Protein AF-A0A522PVM4-F1 (afdb_monomer)

Nearest PDB structures (foldseek):
  6zbf-assembly1_D  TM=3.935E-01  e=6.751E-01  Plasmodium falciparum
  2ysu-assembly1_B  TM=2.950E-01  e=1.160E+00  Escherichia coli
  7a0g-assembly1_III  TM=3.270E-01  e=2.310E+00  Serratia marcescens
  6grj-assembly1_I  TM=2.482E-01  e=6.178E+00  Aeromonas hydrophila

Solvent-accessible surface area (backbone atoms only — not comparable to full-atom values): 12304 Å² total; per-residue (Å²): 134,87,88,84,91,86,84,84,88,78,88,75,82,87,72,80,79,76,68,78,81,69,65,79,76,68,82,47,92,66,53,54,73,71,56,51,48,52,54,67,69,32,75,50,58,18,54,33,45,48,52,44,54,51,52,42,50,50,34,51,52,52,36,55,57,36,70,76,42,97,64,89,31,62,72,53,37,53,52,36,50,53,26,33,45,52,49,51,51,53,46,46,52,48,51,51,54,30,59,80,66,72,46,71,33,63,69,14,41,51,49,46,69,65,48,46,62,58,53,47,50,53,51,52,52,58,68,70,42,87,52,101,56,38,79,80,42,43,67,63,48,53,48,43,47,50,51,51,50,52,44,51,53,49,40,51,52,52,42,55,50,51,47,67,76,40,48,70,60,52,50,48,53,52,48,53,53,50,47,55,51,49,52,55,53,50,53,51,52,51,55,50,52,52,53,51,52,53,52,50,51,56,53,54,60,58,54,69,73,71,74,82,128

Secondary structure (DSSP, 8-state):
----------------------------TTS-HHHHHHHHH--SHHHHHHHHHHHHHHHHHHHHHHHHSSSS-HHHHHHHHHHHHHHHHHHHHHHHHHHHTT---HHHHHHHHHHHHHHHHHHHHHHH---TTHHHHHHHHHHHHHHHHHHHHHHHHHHHHHHHH-HHHHHHHHHHHHHHHHHHHHHHHHHHHHHHHHHHHHHHHHHHTTS--

Sequence (213 aa):
MKRNSLPLAFGLAMFLAIAPLCALAQDQDYLTSAEADKLRDAQDPSERIKVYVAFQQDRLGRMVAADESTGDSKGSVGGLLNQYISINNELKDWIQYQFDHDGDMRKGLRVLLDEGPKQLEMLRHMEGSTGAGASAYSNSLRDAVADMNDTLDGATQALAAQQKKFPEMAESAKADEHELKKERKEQKKLNKKEREMRNQHRKNENSDDSGGN

Mean predicted aligned error: 14.54 Å

pLDDT: mean 81.52, std 18.92, range [38.16, 98.62]

Radius of gyration: 30.05 Å; Cα contacts (8 Å, |Δi|>4): 132; chains: 1; bounding box: 109×48×77 Å

Foldseek 3Di:
DDDDDDDDDDDDDPDPPPPPCPPPPPVPVLDDPVLVVCCVVPPALQSNLVSLLVSLVVLLVLLVVLVPDPDPSLVVNLSSLVSSLVSLVVSLVSLVVCLVVVGPNLNNLVVLLVRLVVSLVSLVVLLPDPDPSNVVCNVSSVVSNVSSVVSNVSSVVSNVVNCVVCVVVVVVVVVVVVVVVVVVVVVVVVVVVVVVVVVVVVVVVVVVVPPDD

Structure (mmCIF, N/CA/C/O backbone):
data_AF-A0A522PVM4-F1
#
_entry.id   AF-A0A522PVM4-F1
#
loop_
_atom_site.group_PDB
_atom_site.id
_atom_site.type_symbol
_atom_site.label_atom_id
_atom_site.label_alt_id
_atom_site.label_comp_id
_atom_site.label_asym_id
_atom_site.label_entity_id
_atom_site.label_seq_id
_atom_site.pdbx_PDB_ins_code
_atom_site.Cartn_x
_atom_site.Cartn_y
_atom_site.Cartn_z
_atom_site.occupancy
_atom_site.B_iso_or_equiv
_atom_site.auth_seq_id
_atom_site.auth_comp_id
_atom_site.auth_asym_id
_atom_site.auth_atom_id
_atom_site.pdbx_PDB_model_num
ATOM 1 N N . MET A 1 1 ? -76.462 -30.784 -22.136 1.00 38.34 1 MET A N 1
ATOM 2 C CA . MET A 1 1 ? -75.599 -31.658 -22.971 1.00 38.34 1 MET A CA 1
ATOM 3 C C . MET A 1 1 ? -74.162 -31.434 -22.503 1.00 38.34 1 MET A C 1
ATOM 5 O O . MET A 1 1 ? -73.732 -30.297 -22.513 1.00 38.34 1 MET A O 1
ATOM 9 N N . LYS A 1 2 ? -73.583 -32.378 -21.742 1.00 38.16 2 LYS A N 1
ATOM 10 C CA . LYS A 1 2 ? -72.547 -33.344 -22.190 1.00 38.16 2 LYS A CA 1
ATOM 11 C C . LYS A 1 2 ? -71.252 -32.635 -22.645 1.00 38.16 2 LYS A C 1
ATOM 13 O O . LYS A 1 2 ? -71.264 -32.075 -23.728 1.00 38.16 2 LYS A O 1
ATOM 18 N N . ARG A 1 3 ? -70.185 -32.586 -21.829 1.00 43.19 3 ARG A N 1
ATOM 19 C CA . ARG A 1 3 ? -68.984 -33.487 -21.775 1.00 43.19 3 ARG A CA 1
ATOM 20 C C . ARG A 1 3 ? -67.753 -32.587 -22.059 1.00 43.19 3 ARG A C 1
ATOM 22 O O . ARG A 1 3 ? -67.925 -31.659 -22.826 1.00 43.19 3 ARG A O 1
ATOM 29 N N . ASN A 1 4 ? -66.513 -32.732 -21.594 1.00 44.69 4 ASN A N 1
ATOM 30 C CA . ASN A 1 4 ? -65.797 -33.575 -20.638 1.00 44.69 4 ASN A CA 1
ATOM 31 C C . ASN A 1 4 ? -64.441 -32.882 -20.329 1.00 44.69 4 ASN A C 1
ATOM 33 O O . ASN A 1 4 ? -63.960 -32.057 -21.098 1.00 44.69 4 ASN A O 1
ATOM 37 N N . SER A 1 5 ? -63.847 -33.304 -19.218 1.00 48.84 5 SER A N 1
ATOM 38 C CA . SER A 1 5 ? -62.472 -33.166 -18.708 1.00 48.84 5 SER A CA 1
ATOM 39 C C . SER A 1 5 ? -61.323 -33.639 -19.627 1.00 48.84 5 SER A C 1
ATOM 41 O O . SER A 1 5 ? -61.510 -34.652 -20.299 1.00 48.84 5 SER A O 1
ATOM 43 N N . LEU A 1 6 ? -60.128 -33.020 -19.548 1.00 50.34 6 LEU A N 1
ATOM 44 C CA . LEU A 1 6 ? -58.836 -33.537 -18.995 1.00 50.34 6 LEU A CA 1
ATOM 45 C C . LEU A 1 6 ? -57.650 -32.604 -19.400 1.00 50.34 6 LEU A C 1
ATOM 47 O O . LEU A 1 6 ? -57.735 -31.952 -20.440 1.00 50.34 6 LEU A O 1
ATOM 51 N N . PRO A 1 7 ? -56.557 -32.524 -18.609 1.00 52.94 7 PRO A N 1
ATOM 52 C CA . PRO A 1 7 ? -55.476 -31.549 -18.740 1.00 52.94 7 PRO A CA 1
ATOM 53 C C . PRO A 1 7 ? -54.312 -32.075 -19.594 1.00 52.94 7 PRO A C 1
ATOM 55 O O . PRO A 1 7 ? -53.982 -33.260 -19.547 1.00 52.94 7 PRO A O 1
ATOM 58 N N . LEU A 1 8 ? -53.644 -31.181 -20.326 1.00 45.69 8 LEU A N 1
ATOM 59 C CA . LEU A 1 8 ? -52.389 -31.496 -21.005 1.00 45.69 8 LEU A CA 1
ATOM 60 C C . LEU A 1 8 ? -51.223 -30.965 -20.166 1.00 45.69 8 LEU A C 1
ATOM 62 O O . LEU A 1 8 ? -50.958 -29.766 -20.120 1.00 45.69 8 LEU A O 1
ATOM 66 N N . ALA A 1 9 ? -50.550 -31.881 -19.477 1.00 50.28 9 ALA A N 1
ATOM 67 C CA . ALA A 1 9 ? -49.232 -31.646 -18.923 1.00 50.28 9 ALA A CA 1
ATOM 68 C C . ALA A 1 9 ? -48.223 -31.523 -20.074 1.00 50.28 9 ALA A C 1
ATOM 70 O O . ALA A 1 9 ? -48.096 -32.437 -20.884 1.00 50.28 9 ALA A O 1
ATOM 71 N N . PHE A 1 10 ? -47.482 -30.420 -20.110 1.00 47.97 10 PHE A N 1
ATOM 72 C CA . PHE A 1 10 ? -46.170 -30.360 -20.743 1.00 47.97 10 PHE A CA 1
ATOM 73 C C . PHE A 1 10 ? -45.249 -29.597 -19.799 1.00 47.97 10 PHE A C 1
ATOM 75 O O . PHE A 1 10 ? -45.288 -28.373 -19.701 1.00 47.97 10 PHE A O 1
ATOM 82 N N . GLY A 1 11 ? -44.465 -30.362 -19.044 1.00 45.66 11 GLY A N 1
ATOM 83 C CA . GLY A 1 11 ? -43.295 -29.836 -18.371 1.00 45.66 11 GLY A CA 1
ATOM 84 C C . GLY A 1 11 ? -42.220 -29.530 -19.406 1.00 45.66 11 GLY A C 1
ATOM 85 O O . GLY A 1 11 ? -41.930 -30.358 -20.267 1.00 45.66 11 GLY A O 1
ATOM 86 N N . LEU A 1 12 ? -41.608 -28.357 -19.291 1.00 46.81 12 LEU A N 1
ATOM 87 C CA . LEU A 1 12 ? -40.272 -28.117 -19.813 1.00 46.81 12 LEU A CA 1
ATOM 88 C C . LEU A 1 12 ? -39.549 -27.159 -18.865 1.00 46.81 12 LEU A C 1
ATOM 90 O O . LEU A 1 12 ? -39.756 -25.952 -18.881 1.00 46.81 12 LEU A O 1
ATOM 94 N N . ALA A 1 13 ? -38.773 -27.780 -17.980 1.00 44.88 13 ALA A N 1
ATOM 95 C CA . ALA A 1 13 ? -37.504 -27.321 -17.434 1.00 44.88 13 ALA A CA 1
ATOM 96 C C . ALA A 1 13 ? -37.189 -25.818 -17.582 1.00 44.88 13 ALA A C 1
ATOM 98 O O . ALA A 1 13 ? -36.539 -25.396 -18.536 1.00 44.88 13 ALA A O 1
ATOM 99 N N . MET A 1 14 ? -37.526 -25.029 -16.560 1.00 46.88 14 MET A N 1
ATOM 100 C CA . MET A 1 14 ? -36.806 -23.789 -16.272 1.00 46.88 14 MET A CA 1
ATOM 101 C C . MET A 1 14 ? -35.483 -24.185 -15.605 1.00 46.88 14 MET A C 1
ATOM 103 O O . MET A 1 14 ? -35.355 -24.181 -14.382 1.00 46.88 14 MET A O 1
ATOM 107 N N . PHE A 1 15 ? -34.521 -24.635 -16.417 1.00 46.75 15 PHE A N 1
ATOM 108 C CA . PHE 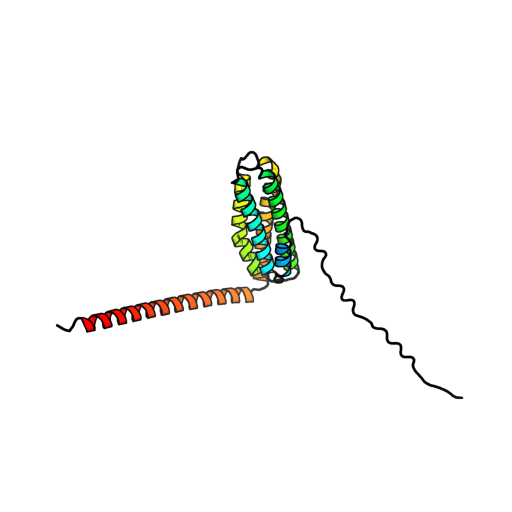A 1 15 ? -33.149 -24.787 -15.957 1.00 46.75 15 PHE A CA 1
ATOM 109 C C . PHE A 1 15 ? -32.596 -23.386 -15.723 1.00 46.75 15 PHE A C 1
ATOM 111 O O . PHE A 1 15 ? -32.423 -22.589 -16.643 1.00 46.75 15 PHE A O 1
ATOM 118 N N . LEU A 1 16 ? -32.395 -23.113 -14.442 1.00 47.44 16 LEU A N 1
ATOM 119 C CA . LEU A 1 16 ? -31.632 -22.029 -13.863 1.00 47.44 16 LEU A CA 1
ATOM 120 C C . LEU A 1 16 ? -30.326 -21.844 -14.659 1.00 47.44 16 LEU A C 1
ATOM 122 O O . LEU A 1 16 ? -29.353 -22.569 -14.458 1.00 47.44 16 LEU A O 1
ATOM 126 N N . ALA A 1 17 ? -30.302 -20.884 -15.581 1.00 43.38 17 ALA A N 1
ATOM 127 C CA . ALA A 1 17 ? -29.062 -20.386 -16.151 1.00 43.38 17 ALA A CA 1
ATOM 128 C C . ALA A 1 17 ? -28.384 -19.521 -15.080 1.00 43.38 17 ALA A C 1
ATOM 130 O O . ALA A 1 17 ? -28.442 -18.295 -15.117 1.00 43.38 17 ALA A O 1
ATOM 131 N N . ILE A 1 18 ? -27.761 -20.172 -14.093 1.00 52.44 18 ILE A N 1
ATOM 132 C CA . ILE A 1 18 ? -26.638 -19.570 -13.380 1.00 52.44 18 ILE A CA 1
ATOM 133 C C . ILE A 1 18 ? -25.534 -19.502 -14.430 1.00 52.44 18 ILE A C 1
ATOM 135 O O . ILE A 1 18 ? -24.771 -20.448 -14.619 1.00 52.44 18 ILE A O 1
ATOM 139 N N . ALA A 1 19 ? -25.520 -18.415 -15.198 1.00 48.69 19 ALA A N 1
ATOM 140 C CA . ALA A 1 19 ? -24.353 -18.073 -15.981 1.00 48.69 19 ALA A CA 1
ATOM 141 C C . ALA A 1 19 ? -23.181 -18.011 -14.992 1.00 48.69 19 ALA A C 1
ATOM 143 O O . ALA A 1 19 ? -23.294 -17.314 -13.976 1.00 48.69 19 ALA A O 1
ATOM 144 N N . PRO A 1 20 ? -22.074 -18.729 -15.231 1.00 45.19 20 PRO A N 1
ATOM 145 C CA . PRO A 1 20 ? -20.881 -18.446 -14.480 1.00 45.19 20 PRO A CA 1
ATOM 146 C C . PRO A 1 20 ? -20.492 -17.026 -14.889 1.00 45.19 20 PRO A C 1
ATOM 148 O O . PRO A 1 20 ? -20.025 -16.798 -16.004 1.00 45.19 20 PRO A O 1
ATOM 151 N N . LEU A 1 21 ? -20.651 -16.066 -13.976 1.00 42.28 21 LEU A N 1
ATOM 152 C CA . LEU A 1 21 ? -19.759 -14.914 -13.924 1.00 42.28 21 LEU A CA 1
ATOM 153 C C . LEU A 1 21 ? -18.358 -15.438 -13.568 1.00 42.28 21 LEU A C 1
ATOM 155 O O . LEU A 1 21 ? -17.772 -15.078 -12.553 1.00 42.28 21 LEU A O 1
ATOM 159 N N . CYS A 1 22 ? -17.798 -16.312 -14.406 1.00 39.19 22 CYS A N 1
ATOM 160 C CA . CYS A 1 22 ? -16.371 -16.324 -14.608 1.00 39.19 22 CYS A CA 1
ATOM 161 C C . CYS A 1 22 ? -16.111 -14.987 -15.278 1.00 39.19 22 CYS A C 1
ATOM 163 O O . CYS A 1 22 ? -16.229 -14.843 -16.495 1.00 39.19 22 CYS A O 1
ATOM 165 N N . ALA A 1 23 ? -15.894 -13.993 -14.416 1.00 41.00 23 ALA A N 1
ATOM 166 C CA . ALA A 1 23 ? -15.244 -12.754 -14.741 1.00 41.00 23 ALA A CA 1
ATOM 167 C C . ALA A 1 23 ? -14.234 -13.056 -15.839 1.00 41.00 23 ALA A C 1
ATOM 169 O O . ALA A 1 23 ? -13.375 -13.928 -15.672 1.00 41.00 23 ALA A O 1
ATOM 170 N N . LEU A 1 24 ? -14.386 -12.369 -16.967 1.00 38.38 24 LEU A N 1
ATOM 171 C CA . LEU A 1 24 ? -13.277 -12.160 -17.868 1.00 38.38 24 LEU A CA 1
ATOM 172 C C . LEU A 1 24 ? -12.141 -11.685 -16.968 1.00 38.38 24 LEU A C 1
ATOM 174 O O . LEU A 1 24 ? -12.162 -10.563 -16.466 1.00 38.38 24 LEU A O 1
ATOM 178 N N . ALA A 1 25 ? -11.206 -12.584 -16.678 1.00 44.91 25 ALA A N 1
ATOM 179 C CA . ALA A 1 25 ? -9.884 -12.187 -16.283 1.00 44.91 25 ALA A CA 1
ATOM 180 C C . ALA A 1 25 ? -9.384 -11.433 -17.511 1.00 44.91 25 ALA A C 1
ATOM 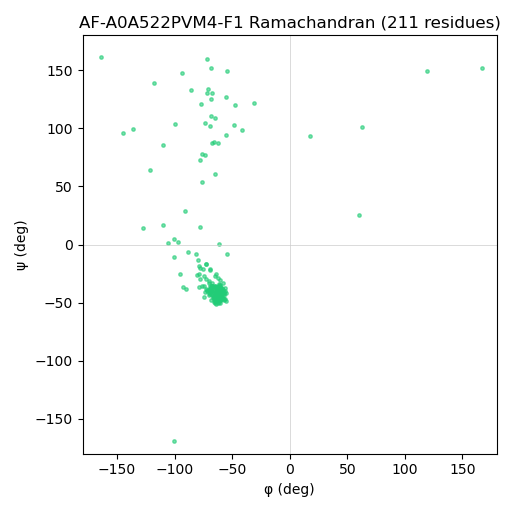182 O O . ALA A 1 25 ? -8.870 -12.037 -18.446 1.00 44.91 25 ALA A O 1
ATOM 183 N N . GLN A 1 26 ? -9.667 -10.129 -17.575 1.00 43.91 26 GLN A N 1
ATOM 184 C CA . GLN A 1 26 ? -8.786 -9.238 -18.298 1.00 43.91 26 GLN A CA 1
ATOM 185 C C . GLN A 1 26 ? -7.405 -9.619 -17.782 1.00 43.91 26 GLN A C 1
ATOM 187 O O . GLN A 1 26 ? -7.204 -9.634 -16.563 1.00 43.91 26 GLN A O 1
ATOM 192 N N . ASP A 1 27 ? -6.520 -10.053 -18.677 1.00 45.50 27 ASP A N 1
ATOM 193 C CA . ASP A 1 27 ? -5.099 -10.093 -18.373 1.00 45.50 27 ASP A CA 1
ATOM 194 C C . ASP A 1 27 ? -4.752 -8.662 -17.956 1.00 45.50 27 ASP A C 1
ATOM 196 O O . ASP A 1 27 ? -4.615 -7.759 -18.777 1.00 45.50 27 ASP A O 1
ATOM 200 N N . GLN A 1 28 ? -4.792 -8.417 -16.648 1.00 58.12 28 GLN A N 1
ATOM 201 C CA . GLN A 1 28 ? -4.355 -7.173 -16.058 1.00 58.12 28 GLN A CA 1
ATOM 202 C C . GLN A 1 28 ? -2.845 -7.215 -16.261 1.00 58.12 28 GLN A C 1
ATOM 204 O O . GLN A 1 28 ? -2.166 -7.926 -15.524 1.00 58.12 28 GLN A O 1
ATOM 209 N N . ASP A 1 29 ? -2.314 -6.496 -17.253 1.00 76.44 29 ASP A N 1
ATOM 210 C CA . ASP A 1 29 ? -0.879 -6.497 -17.607 1.00 76.44 29 ASP A CA 1
ATOM 211 C C . ASP A 1 29 ? 0.053 -6.148 -16.416 1.00 76.44 29 ASP A C 1
ATOM 213 O O . ASP A 1 29 ? 1.280 -6.267 -16.496 1.00 76.44 29 ASP A O 1
ATOM 217 N N . TYR A 1 30 ? -0.519 -5.722 -15.283 1.00 89.88 30 TYR A N 1
ATOM 218 C CA . TYR A 1 30 ? 0.171 -5.427 -14.034 1.00 89.88 30 TYR A CA 1
ATOM 219 C C . TYR A 1 30 ? 0.105 -6.510 -12.946 1.00 89.88 30 TYR A C 1
ATOM 221 O O . TYR A 1 30 ? 0.874 -6.413 -11.984 1.00 89.88 30 TYR A O 1
ATOM 229 N N . LEU A 1 31 ? -0.731 -7.545 -13.083 1.00 92.38 31 LEU A N 1
ATOM 230 C CA . LEU A 1 31 ? -0.801 -8.684 -12.162 1.00 92.38 31 LEU A CA 1
ATOM 231 C C . LEU A 1 31 ? -0.446 -9.989 -12.867 1.00 92.38 31 LEU A C 1
ATOM 233 O O . LEU A 1 31 ? -0.911 -10.291 -13.959 1.00 92.38 31 LEU A O 1
ATOM 237 N N . THR A 1 32 ? 0.314 -10.830 -12.181 1.00 91.38 32 THR A N 1
ATOM 238 C CA . THR A 1 32 ? 0.440 -12.240 -12.558 1.00 91.38 32 THR A CA 1
ATOM 239 C C . THR A 1 32 ? -0.850 -12.997 -12.234 1.00 91.38 32 THR A C 1
ATOM 241 O O . THR A 1 32 ? -1.616 -12.600 -11.353 1.00 91.38 32 THR A O 1
ATOM 244 N N . SER A 1 33 ? -1.074 -14.148 -12.874 1.00 91.06 33 SER A N 1
ATOM 245 C CA . SER A 1 33 ? -2.254 -14.981 -12.595 1.00 91.06 33 SER A CA 1
ATOM 246 C C . SER A 1 33 ? -2.365 -15.362 -11.111 1.00 91.06 33 SER A C 1
ATOM 248 O O . SER A 1 33 ? -3.442 -15.274 -10.534 1.00 91.06 33 SER A O 1
ATOM 250 N N . ALA A 1 34 ? -1.240 -15.680 -10.461 1.00 94.06 34 ALA A N 1
ATOM 251 C CA . ALA A 1 34 ? -1.213 -16.006 -9.035 1.00 94.06 34 ALA A CA 1
ATOM 252 C C . ALA A 1 34 ? -1.545 -14.801 -8.133 1.00 94.06 34 ALA A C 1
ATOM 254 O O . ALA A 1 34 ? -2.125 -14.962 -7.0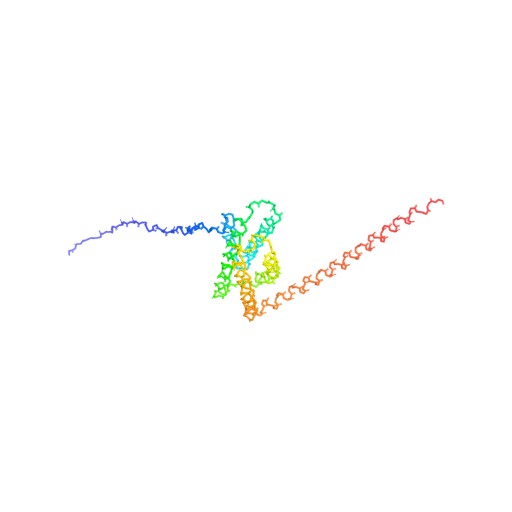61 1.00 94.06 34 ALA A O 1
ATOM 255 N N . GLU A 1 35 ? -1.171 -13.586 -8.535 1.00 94.62 35 GLU A N 1
ATOM 256 C CA . GLU A 1 35 ? -1.542 -12.362 -7.817 1.00 94.62 35 GLU A CA 1
ATOM 257 C C . GLU A 1 35 ? -3.028 -12.042 -7.989 1.00 94.62 35 GLU A C 1
ATOM 259 O O . GLU A 1 35 ? -3.695 -11.679 -7.018 1.00 94.62 35 GLU A O 1
ATOM 264 N N . ALA A 1 36 ? -3.567 -12.247 -9.193 1.00 94.50 36 ALA A N 1
ATOM 265 C CA . ALA A 1 36 ? -4.997 -12.137 -9.442 1.00 94.50 36 ALA A CA 1
ATOM 266 C C . ALA A 1 36 ? -5.793 -13.137 -8.586 1.00 94.50 36 ALA A C 1
ATOM 268 O O . ALA A 1 36 ? -6.808 -12.762 -8.002 1.00 94.50 36 ALA A O 1
ATOM 269 N N . ASP A 1 37 ? -5.309 -14.373 -8.439 1.00 94.88 37 ASP A N 1
ATOM 270 C CA . ASP A 1 37 ? -5.938 -15.379 -7.577 1.00 94.88 37 ASP A CA 1
ATOM 271 C C . ASP A 1 37 ? -5.917 -14.969 -6.099 1.00 94.88 37 ASP A C 1
ATOM 273 O O . ASP A 1 37 ? -6.948 -15.029 -5.437 1.00 94.88 37 ASP A O 1
ATOM 277 N N . LYS A 1 38 ? -4.811 -14.411 -5.593 1.00 96.06 38 LYS A N 1
ATOM 278 C CA . LYS A 1 38 ? -4.770 -13.870 -4.220 1.00 96.06 38 LYS A CA 1
ATOM 279 C C . LYS A 1 38 ? -5.802 -12.762 -3.988 1.00 96.06 38 LYS A C 1
ATOM 281 O O . LYS A 1 38 ? -6.387 -12.699 -2.910 1.00 96.06 38 LYS A O 1
ATOM 286 N N . LEU A 1 39 ? -6.036 -11.887 -4.970 1.00 94.81 39 LEU A N 1
ATOM 287 C CA . LEU A 1 39 ? -7.085 -10.862 -4.869 1.00 94.81 39 LEU A CA 1
ATOM 288 C C . LEU A 1 39 ? -8.491 -11.460 -4.932 1.00 94.81 39 LEU A C 1
ATOM 290 O O . LEU A 1 39 ? -9.397 -10.927 -4.294 1.00 94.81 39 LEU A O 1
ATOM 294 N N . ARG A 1 40 ? -8.681 -12.549 -5.686 1.00 93.19 40 ARG A N 1
ATOM 295 C CA . ARG A 1 40 ? -9.940 -13.308 -5.691 1.00 93.19 40 ARG A CA 1
ATOM 296 C C . ARG A 1 40 ? -10.181 -13.998 -4.353 1.00 93.19 40 ARG A C 1
ATOM 298 O O . ARG A 1 40 ? -11.320 -14.034 -3.910 1.00 93.19 40 ARG A O 1
ATOM 305 N N . ASP A 1 41 ? -9.146 -14.485 -3.685 1.00 95.38 41 ASP A N 1
ATOM 306 C CA . ASP A 1 41 ? -9.287 -15.149 -2.385 1.00 95.38 41 ASP A CA 1
ATOM 307 C C . ASP A 1 41 ? -9.483 -14.146 -1.233 1.00 95.38 41 ASP A C 1
ATOM 309 O O . ASP A 1 41 ? -10.172 -14.434 -0.250 1.00 95.38 41 ASP A O 1
ATOM 313 N N . ALA A 1 42 ? -8.929 -12.937 -1.358 1.00 95.88 42 ALA A N 1
ATOM 314 C CA . ALA A 1 42 ? -9.072 -11.858 -0.384 1.00 95.88 42 ALA A CA 1
ATOM 315 C C . ALA A 1 42 ? -10.442 -11.158 -0.491 1.00 95.88 42 ALA A C 1
ATOM 317 O O . ALA A 1 42 ? -10.556 -10.027 -0.962 1.00 95.88 42 ALA A O 1
ATOM 318 N N . GLN A 1 43 ? -11.496 -11.840 -0.038 1.00 92.94 43 GLN A N 1
ATOM 319 C CA . GLN A 1 43 ? -12.867 -11.309 -0.028 1.00 92.94 43 GLN A CA 1
ATOM 320 C C . GLN A 1 43 ? -13.105 -10.254 1.066 1.00 92.94 43 GLN A C 1
ATOM 322 O O . GLN A 1 43 ? -13.964 -9.388 0.911 1.00 92.94 43 GLN A O 1
ATOM 327 N N . ASP A 1 44 ? -12.349 -10.306 2.168 1.00 96.31 44 ASP A N 1
ATOM 328 C CA . ASP A 1 44 ? -12.426 -9.304 3.233 1.00 96.31 44 ASP A CA 1
ATOM 329 C C . ASP A 1 44 ? -11.803 -7.963 2.778 1.00 96.31 44 ASP A C 1
ATOM 331 O O . ASP A 1 44 ? -10.665 -7.959 2.289 1.00 96.31 44 ASP A O 1
ATOM 335 N N . PRO A 1 45 ? -12.492 -6.814 2.960 1.00 97.12 45 PRO A N 1
ATOM 336 C CA . PRO A 1 45 ? -11.989 -5.506 2.539 1.00 97.12 45 PRO A CA 1
ATOM 337 C C . PRO A 1 45 ? -10.611 -5.158 3.102 1.00 97.12 45 PRO A C 1
ATOM 339 O O . PRO A 1 45 ? -9.762 -4.638 2.373 1.00 97.12 45 PRO A O 1
ATOM 342 N N . SER A 1 46 ? -10.378 -5.459 4.383 1.00 97.19 46 SER A N 1
ATOM 343 C CA . SER A 1 46 ? -9.106 -5.187 5.048 1.00 97.19 46 SER A CA 1
ATOM 344 C C . SER A 1 46 ? -7.992 -6.100 4.541 1.00 97.19 46 SER A C 1
ATOM 346 O O . SER A 1 46 ? -6.875 -5.624 4.342 1.00 97.19 46 SER A O 1
ATOM 348 N N . GLU A 1 47 ? -8.260 -7.389 4.328 1.00 98.00 47 GLU A N 1
ATOM 349 C CA . GLU A 1 47 ? -7.268 -8.321 3.781 1.00 98.00 47 GLU A CA 1
ATOM 350 C C . GLU A 1 47 ? -6.879 -7.958 2.347 1.00 98.00 47 GLU A C 1
ATOM 352 O O . GLU A 1 47 ? -5.691 -7.950 2.024 1.00 98.00 47 GLU A O 1
ATOM 357 N N . ARG A 1 48 ? -7.834 -7.562 1.496 1.00 98.31 48 ARG A N 1
ATOM 358 C CA . ARG A 1 48 ? -7.523 -7.184 0.110 1.00 98.31 48 ARG A CA 1
ATOM 359 C C . ARG A 1 48 ? -6.622 -5.953 0.015 1.00 98.31 48 ARG A C 1
ATOM 361 O O . ARG A 1 48 ? -5.710 -5.937 -0.809 1.00 98.31 48 ARG A O 1
ATOM 368 N N . ILE A 1 49 ? -6.798 -4.969 0.905 1.00 98.56 49 ILE A N 1
ATOM 369 C CA . ILE A 1 49 ? -5.877 -3.823 1.020 1.00 98.56 49 ILE A CA 1
ATOM 370 C C . ILE A 1 49 ? -4.450 -4.299 1.311 1.00 98.56 49 ILE A C 1
ATOM 372 O O . ILE A 1 49 ? -3.512 -3.856 0.653 1.00 98.56 49 ILE A O 1
ATOM 376 N N . LYS A 1 50 ? -4.264 -5.233 2.253 1.00 98.44 50 LYS A N 1
ATOM 377 C CA . LYS A 1 50 ? -2.928 -5.767 2.573 1.00 98.44 50 LYS A CA 1
ATOM 378 C C . LYS A 1 50 ? -2.295 -6.478 1.379 1.00 98.44 50 LYS A C 1
ATOM 380 O O . LYS A 1 50 ? -1.089 -6.365 1.179 1.00 98.44 50 LYS A O 1
ATOM 385 N N . VAL A 1 51 ? -3.096 -7.202 0.594 1.00 98.50 51 VAL A N 1
ATOM 386 C CA . VAL A 1 51 ? -2.626 -7.880 -0.621 1.00 98.50 51 VAL A CA 1
ATOM 387 C C . VAL A 1 51 ? -2.113 -6.864 -1.643 1.00 98.50 51 VAL A C 1
ATOM 389 O O . VAL A 1 51 ? -0.999 -7.026 -2.136 1.00 98.50 51 VAL A O 1
ATOM 392 N N . TYR A 1 52 ? -2.858 -5.784 -1.898 1.00 98.56 52 TYR A N 1
ATOM 393 C CA . TYR A 1 52 ? -2.389 -4.708 -2.776 1.00 98.56 52 TYR A CA 1
ATOM 394 C C . TYR A 1 52 ? -1.092 -4.061 -2.269 1.00 98.56 52 TYR A C 1
ATOM 396 O O . TYR A 1 52 ? -0.140 -3.942 -3.039 1.00 98.56 52 TYR A O 1
ATOM 404 N N . VAL A 1 53 ? -1.008 -3.735 -0.973 1.00 98.62 53 VAL A N 1
ATOM 405 C CA . VAL A 1 53 ? 0.208 -3.167 -0.354 1.00 98.62 53 VAL A CA 1
ATOM 406 C C . VAL A 1 53 ? 1.418 -4.090 -0.534 1.00 98.62 53 VAL A C 1
ATOM 408 O O . VAL A 1 53 ? 2.522 -3.624 -0.822 1.00 98.62 53 VAL A O 1
ATOM 411 N N . ALA A 1 54 ? 1.225 -5.406 -0.421 1.00 98.44 54 ALA A N 1
ATOM 412 C CA . ALA A 1 54 ? 2.287 -6.381 -0.647 1.00 98.44 54 ALA A CA 1
ATOM 413 C C . ALA A 1 54 ? 2.742 -6.426 -2.116 1.00 98.44 54 ALA A C 1
ATOM 415 O O . ALA A 1 54 ? 3.937 -6.551 -2.379 1.00 98.44 54 ALA A O 1
ATOM 416 N N . PHE A 1 55 ? 1.824 -6.293 -3.077 1.00 98.31 55 PHE A N 1
ATOM 417 C CA . PHE A 1 55 ? 2.185 -6.238 -4.498 1.00 98.31 55 PHE A CA 1
ATOM 418 C C . PHE A 1 55 ? 2.946 -4.959 -4.843 1.00 98.31 55 PHE A C 1
ATOM 420 O O . PHE A 1 55 ? 3.942 -5.016 -5.561 1.00 98.31 55 PHE A O 1
ATOM 427 N N . GLN A 1 56 ? 2.538 -3.819 -4.281 1.00 98.44 56 GLN A N 1
ATOM 428 C CA . GLN A 1 56 ? 3.285 -2.565 -4.394 1.00 98.44 56 GLN A CA 1
ATOM 429 C C . GLN A 1 56 ? 4.721 -2.736 -3.888 1.00 98.44 56 GLN A C 1
ATOM 431 O O . GLN A 1 56 ? 5.673 -2.379 -4.587 1.00 98.44 56 GLN A O 1
ATOM 436 N N . GLN A 1 57 ? 4.885 -3.360 -2.717 1.00 98.19 57 GLN A N 1
ATOM 437 C CA . GLN A 1 57 ? 6.200 -3.635 -2.143 1.00 98.19 57 GLN A CA 1
ATOM 438 C C . GLN A 1 57 ? 7.051 -4.559 -3.026 1.00 98.19 57 GLN A C 1
ATOM 440 O O . GLN A 1 57 ? 8.250 -4.320 -3.172 1.00 98.19 57 GLN A O 1
ATOM 445 N N . ASP A 1 58 ? 6.454 -5.593 -3.626 1.00 97.00 58 ASP A N 1
ATOM 446 C CA . ASP A 1 58 ? 7.150 -6.486 -4.561 1.00 97.00 58 ASP A CA 1
ATOM 447 C C . ASP A 1 58 ? 7.683 -5.720 -5.780 1.00 97.00 58 ASP A C 1
ATOM 449 O O . ASP A 1 58 ? 8.864 -5.836 -6.118 1.00 97.00 58 ASP A O 1
ATOM 453 N N . ARG A 1 59 ? 6.849 -4.877 -6.406 1.00 95.88 59 ARG A N 1
ATOM 454 C CA . ARG A 1 59 ? 7.275 -4.068 -7.559 1.00 95.88 59 ARG A CA 1
ATOM 455 C C . ARG A 1 59 ? 8.408 -3.115 -7.190 1.00 95.88 59 ARG A C 1
ATOM 457 O O . ARG A 1 59 ? 9.390 -3.048 -7.926 1.00 95.88 59 ARG A O 1
ATOM 464 N N . LEU A 1 60 ? 8.322 -2.450 -6.037 1.00 95.00 60 LEU A N 1
ATOM 465 C CA . LEU A 1 60 ? 9.399 -1.596 -5.522 1.00 95.00 60 LEU A CA 1
ATOM 466 C C . LEU A 1 60 ? 10.696 -2.379 -5.296 1.00 95.00 60 LEU A C 1
ATOM 468 O O . LEU A 1 60 ? 11.755 -1.949 -5.748 1.00 95.00 60 LEU A O 1
ATOM 472 N N . GLY A 1 61 ? 10.624 -3.548 -4.653 1.00 93.38 61 GLY A N 1
ATOM 473 C CA . GLY A 1 61 ? 11.795 -4.395 -4.415 1.00 93.38 61 GLY A CA 1
ATOM 474 C C . GLY A 1 61 ? 12.472 -4.837 -5.714 1.00 93.38 61 GLY A C 1
ATOM 475 O O . GLY A 1 61 ? 13.697 -4.800 -5.824 1.00 93.38 61 GLY A O 1
ATOM 476 N N . ARG A 1 62 ? 11.679 -5.185 -6.732 1.00 91.69 62 ARG A N 1
ATOM 477 C CA . ARG A 1 62 ? 12.186 -5.544 -8.064 1.00 91.69 62 ARG A CA 1
ATOM 478 C C . ARG A 1 62 ? 12.812 -4.355 -8.793 1.00 91.69 62 ARG A C 1
ATOM 480 O O . ARG A 1 62 ? 13.808 -4.555 -9.480 1.00 91.69 62 ARG A O 1
ATOM 487 N N . MET A 1 63 ? 12.272 -3.142 -8.636 1.00 90.00 63 MET A N 1
ATOM 488 C CA . MET A 1 63 ? 12.878 -1.929 -9.203 1.00 90.00 63 MET A CA 1
ATOM 489 C C . MET A 1 63 ? 14.233 -1.622 -8.565 1.00 90.00 63 MET A C 1
ATOM 491 O O . MET A 1 63 ? 15.188 -1.368 -9.291 1.00 90.00 63 MET A O 1
ATOM 495 N N . VAL A 1 64 ? 14.346 -1.722 -7.237 1.00 87.88 64 VAL A N 1
ATOM 496 C CA . VAL A 1 64 ? 15.626 -1.528 -6.531 1.00 87.88 64 VAL A CA 1
ATOM 497 C C . VAL A 1 64 ? 16.663 -2.558 -6.983 1.00 87.88 64 VAL A C 1
ATOM 499 O O . VAL A 1 64 ? 17.771 -2.192 -7.359 1.00 87.88 64 VAL A O 1
ATOM 502 N N . ALA A 1 65 ? 16.289 -3.839 -7.045 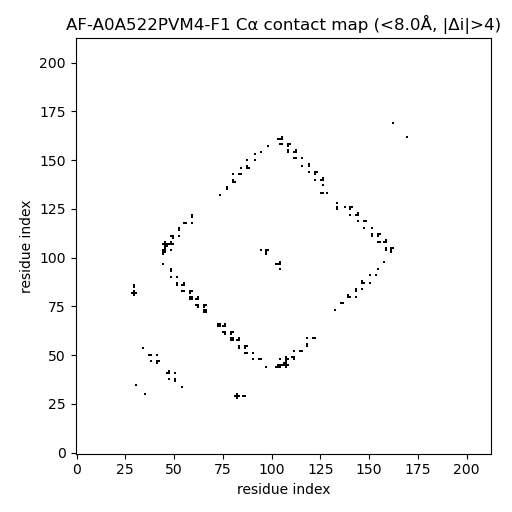1.00 86.56 65 ALA A N 1
ATOM 503 C CA . ALA A 1 65 ? 17.191 -4.890 -7.519 1.00 86.56 65 ALA A CA 1
ATOM 504 C C . ALA A 1 65 ? 17.631 -4.685 -8.984 1.00 86.56 65 ALA A C 1
ATOM 506 O O . ALA A 1 65 ? 18.754 -5.025 -9.356 1.00 86.56 65 ALA A O 1
ATOM 507 N N . ALA A 1 66 ? 16.750 -4.135 -9.824 1.00 83.12 66 ALA A N 1
ATOM 508 C CA . ALA A 1 66 ? 17.061 -3.809 -11.210 1.00 83.12 66 ALA A CA 1
ATOM 509 C C . ALA A 1 66 ? 18.058 -2.641 -11.323 1.00 83.12 66 ALA A C 1
ATOM 511 O O . ALA A 1 66 ? 18.950 -2.702 -12.175 1.00 83.12 66 ALA A O 1
ATOM 512 N N . ASP A 1 67 ? 17.947 -1.626 -10.461 1.00 74.75 67 ASP A N 1
ATOM 513 C CA . ASP A 1 67 ? 18.861 -0.474 -10.414 1.00 74.75 67 ASP A CA 1
ATOM 514 C C . ASP A 1 67 ? 20.280 -0.870 -9.962 1.00 74.75 67 ASP A C 1
ATOM 516 O O . ASP A 1 67 ? 21.271 -0.389 -10.506 1.00 74.75 67 ASP A O 1
ATOM 520 N N . GLU A 1 68 ? 20.395 -1.832 -9.041 1.00 75.56 68 GLU A N 1
ATOM 521 C CA . GLU A 1 68 ? 21.686 -2.372 -8.584 1.00 75.56 68 GLU A CA 1
ATOM 522 C C . GLU A 1 68 ? 22.386 -3.269 -9.627 1.00 75.56 68 GLU A C 1
ATOM 524 O O . GLU A 1 68 ? 23.587 -3.543 -9.525 1.00 75.56 68 GLU A O 1
ATOM 529 N N . SER A 1 69 ? 21.661 -3.742 -10.646 1.00 70.19 69 SER A N 1
ATOM 530 C CA . SER A 1 69 ? 22.203 -4.638 -11.671 1.00 70.19 69 SER A CA 1
ATOM 531 C C . SER A 1 69 ? 22.883 -3.869 -12.816 1.00 70.19 69 SER A C 1
ATOM 533 O O . SER A 1 69 ? 22.324 -2.942 -13.390 1.00 70.19 69 SER A O 1
ATOM 535 N N . THR A 1 70 ? 24.091 -4.280 -13.218 1.00 59.53 70 THR A N 1
ATOM 536 C CA . THR A 1 70 ? 24.900 -3.629 -14.277 1.00 59.53 70 THR A CA 1
ATOM 537 C C . THR A 1 70 ? 24.453 -3.942 -15.720 1.00 59.53 70 THR A C 1
ATOM 539 O O . THR A 1 70 ? 25.209 -3.711 -16.665 1.00 59.53 70 THR A O 1
ATOM 542 N N . GLY A 1 71 ? 23.247 -4.494 -15.908 1.00 61.25 71 GLY A N 1
ATOM 543 C CA . GLY A 1 71 ? 22.707 -4.936 -17.203 1.00 61.25 71 GLY A CA 1
ATOM 544 C C . GLY A 1 71 ? 21.724 -3.956 -17.858 1.00 61.25 71 GLY A C 1
ATOM 545 O O . GLY A 1 71 ? 21.553 -2.825 -17.411 1.00 61.25 71 GLY A O 1
ATOM 546 N N . ASP A 1 72 ? 21.040 -4.402 -18.920 1.00 55.62 72 ASP A N 1
ATOM 547 C CA . ASP A 1 72 ? 19.990 -3.642 -19.629 1.00 55.62 72 ASP A CA 1
ATOM 548 C C . ASP A 1 72 ? 18.660 -3.634 -18.841 1.00 55.62 72 ASP A C 1
ATOM 550 O O . ASP A 1 72 ? 17.600 -4.057 -19.300 1.00 55.62 72 ASP A O 1
ATOM 554 N N . SER A 1 73 ? 18.735 -3.208 -17.581 1.00 58.84 73 SER A N 1
ATOM 555 C CA . SER A 1 73 ? 17.638 -3.227 -16.612 1.00 58.84 73 SER A CA 1
ATOM 556 C C . SER A 1 73 ? 16.672 -2.046 -16.769 1.00 58.84 73 SER A C 1
ATOM 558 O O . SER A 1 73 ? 15.588 -2.050 -16.183 1.00 58.84 73 SER A O 1
ATOM 560 N N . LYS A 1 74 ? 16.986 -1.055 -17.614 1.00 54.19 74 LYS A N 1
ATOM 561 C CA . LYS A 1 74 ? 16.175 0.167 -17.783 1.00 54.19 74 LYS A CA 1
ATOM 562 C C . LYS A 1 74 ? 14.767 -0.105 -18.314 1.00 54.19 74 LYS A C 1
ATOM 564 O O . LYS A 1 74 ? 13.811 0.491 -17.824 1.00 54.19 74 LYS A O 1
ATOM 569 N N . GLY A 1 75 ? 14.624 -1.031 -19.267 1.00 58.03 75 GLY A N 1
ATOM 570 C CA . GLY A 1 75 ? 13.309 -1.460 -19.760 1.00 58.03 75 GLY A CA 1
ATOM 571 C C . GLY A 1 75 ? 12.464 -2.152 -18.684 1.00 58.03 75 GLY A C 1
ATOM 572 O O . GLY A 1 75 ? 11.238 -2.090 -18.728 1.00 58.03 75 GLY A O 1
ATOM 573 N N . SER A 1 76 ? 13.109 -2.752 -17.677 1.00 76.06 76 SER A N 1
ATOM 574 C CA . SER A 1 76 ? 12.421 -3.430 -16.575 1.00 76.06 76 SER A CA 1
ATOM 575 C C . SER A 1 76 ? 11.887 -2.459 -15.515 1.00 76.06 76 SER A C 1
ATOM 577 O O . SER A 1 76 ? 10.774 -2.658 -15.037 1.00 76.06 76 SER A O 1
ATOM 579 N N . VAL A 1 77 ? 12.606 -1.370 -15.204 1.00 85.69 77 VAL A N 1
ATOM 580 C CA . VAL A 1 77 ? 12.190 -0.397 -14.173 1.00 85.69 77 VAL A CA 1
ATOM 581 C C . VAL A 1 77 ? 10.944 0.378 -14.600 1.00 85.69 77 VAL A C 1
ATOM 583 O O . VAL A 1 77 ? 9.980 0.437 -13.844 1.00 85.69 77 VAL A O 1
ATOM 586 N N . GLY A 1 78 ? 10.913 0.912 -15.827 1.00 86.31 78 GLY A N 1
ATOM 587 C CA . GLY A 1 78 ? 9.743 1.649 -16.322 1.00 86.31 78 GLY A CA 1
ATOM 588 C C . GLY A 1 78 ? 8.475 0.788 -16.377 1.00 86.31 78 GLY A C 1
ATOM 589 O O . GLY A 1 78 ? 7.398 1.237 -15.990 1.00 86.31 78 GLY A O 1
ATOM 590 N N . GLY A 1 79 ? 8.607 -0.480 -16.786 1.00 89.00 79 GLY A N 1
ATOM 591 C CA . GLY A 1 79 ? 7.504 -1.441 -16.755 1.00 89.00 79 GLY A CA 1
ATOM 592 C C . GLY A 1 79 ? 7.002 -1.699 -15.334 1.00 89.00 79 GLY A C 1
ATOM 593 O O . GLY A 1 79 ? 5.809 -1.571 -15.075 1.00 89.00 79 GLY A O 1
ATOM 594 N N . LEU A 1 80 ? 7.904 -1.997 -14.394 1.00 91.81 80 LEU A N 1
ATOM 595 C CA . LEU A 1 80 ? 7.555 -2.224 -12.987 1.00 91.81 80 LEU A CA 1
ATOM 596 C C . LEU A 1 80 ? 6.903 -0.999 -12.335 1.00 91.81 80 LEU A C 1
ATOM 598 O O . LEU A 1 80 ? 5.969 -1.159 -11.550 1.00 91.81 80 LEU A O 1
ATOM 602 N N . LEU A 1 81 ? 7.347 0.208 -12.686 1.00 93.19 81 LEU A N 1
ATOM 603 C CA . LEU A 1 81 ? 6.759 1.453 -12.202 1.00 93.19 81 LEU A CA 1
ATOM 604 C C . LEU A 1 81 ? 5.320 1.628 -12.697 1.00 93.19 81 LEU A C 1
ATOM 606 O O . LEU A 1 81 ? 4.433 1.938 -11.906 1.00 93.19 81 LEU A O 1
ATOM 610 N N . ASN A 1 82 ? 5.056 1.351 -13.975 1.00 92.69 82 ASN A N 1
ATOM 611 C CA . ASN A 1 82 ? 3.693 1.381 -14.512 1.00 92.69 82 ASN A CA 1
ATOM 612 C C . ASN A 1 82 ? 2.785 0.353 -13.821 1.00 92.69 82 ASN A C 1
ATOM 614 O O . ASN A 1 82 ? 1.620 0.641 -13.537 1.00 92.69 82 ASN A O 1
ATOM 618 N N . GLN A 1 83 ? 3.317 -0.830 -13.499 1.00 95.12 83 GLN A N 1
ATOM 619 C CA . GLN A 1 83 ? 2.578 -1.831 -12.729 1.00 95.12 83 GLN A CA 1
ATOM 620 C C . GLN A 1 83 ? 2.290 -1.343 -11.307 1.00 95.12 83 GLN A C 1
ATOM 622 O O . GLN A 1 83 ? 1.163 -1.475 -10.842 1.00 95.12 83 GLN A O 1
ATOM 627 N N . TYR A 1 84 ? 3.272 -0.738 -10.636 1.00 97.12 84 TYR A N 1
ATOM 628 C CA . TYR A 1 84 ? 3.095 -0.139 -9.314 1.00 97.12 84 TYR A CA 1
ATOM 629 C C . TYR A 1 84 ? 1.988 0.928 -9.309 1.00 97.12 84 TYR A C 1
ATOM 631 O O . TYR A 1 84 ? 1.105 0.879 -8.455 1.00 97.12 84 TYR A O 1
ATOM 639 N N . ILE A 1 85 ? 2.004 1.851 -10.279 1.00 96.31 85 ILE A N 1
ATOM 640 C CA . ILE A 1 85 ? 0.984 2.904 -10.422 1.00 96.31 85 ILE A CA 1
ATOM 641 C C . ILE A 1 85 ? -0.400 2.279 -10.622 1.00 96.31 85 ILE A C 1
ATOM 643 O O . ILE A 1 85 ? -1.353 2.652 -9.943 1.00 96.31 85 ILE A O 1
ATOM 647 N N . SER A 1 86 ? -0.500 1.276 -11.499 1.00 96.81 86 SER A N 1
ATOM 648 C CA . SER A 1 86 ? -1.761 0.570 -11.760 1.00 96.81 86 SER A CA 1
ATOM 649 C C . SER A 1 86 ? -2.300 -0.110 -10.496 1.00 96.81 86 SER A C 1
ATOM 651 O O . SER A 1 86 ? -3.471 0.045 -10.162 1.00 96.81 86 SER A O 1
ATOM 653 N N . ILE A 1 87 ? -1.437 -0.790 -9.733 1.00 97.94 87 ILE A N 1
ATOM 654 C CA . ILE A 1 87 ? -1.805 -1.408 -8.450 1.00 97.94 87 ILE A CA 1
ATOM 655 C C . ILE A 1 87 ? -2.265 -0.347 -7.439 1.00 97.94 87 ILE A C 1
ATOM 657 O O . ILE A 1 87 ? -3.234 -0.575 -6.718 1.00 97.94 87 ILE A O 1
ATOM 661 N N . ASN A 1 88 ? -1.591 0.804 -7.375 1.00 98.38 88 ASN A N 1
ATOM 662 C CA . ASN A 1 88 ? -1.963 1.887 -6.466 1.00 98.38 88 ASN A CA 1
ATOM 663 C C . ASN A 1 88 ? -3.342 2.479 -6.792 1.00 98.38 88 ASN A C 1
ATOM 665 O O . ASN A 1 88 ? -4.136 2.722 -5.885 1.00 98.38 88 ASN A O 1
ATOM 669 N N . ASN A 1 89 ? -3.648 2.661 -8.076 1.00 97.62 89 ASN A N 1
ATOM 670 C CA . ASN A 1 89 ? -4.953 3.155 -8.513 1.00 97.62 89 ASN A CA 1
ATOM 671 C C . ASN A 1 89 ? -6.075 2.167 -8.175 1.00 97.62 89 ASN A C 1
ATOM 673 O O . ASN A 1 89 ? -7.081 2.561 -7.598 1.00 97.62 89 ASN A O 1
ATOM 677 N N . GLU A 1 90 ? -5.860 0.874 -8.406 1.00 97.50 90 GLU A N 1
ATOM 678 C CA . GLU A 1 90 ? -6.823 -0.172 -8.038 1.00 97.50 90 GLU A CA 1
ATOM 679 C C . GLU A 1 90 ? -7.026 -0.294 -6.524 1.00 97.50 90 GLU A C 1
ATOM 681 O O . GLU A 1 90 ? -8.135 -0.549 -6.052 1.00 97.50 90 GLU A O 1
ATOM 686 N N . LEU A 1 91 ? -5.965 -0.092 -5.737 1.00 98.44 91 LEU A N 1
ATOM 687 C CA . LEU A 1 91 ? -6.073 0.007 -4.285 1.00 98.44 91 LEU A CA 1
ATOM 688 C C . LEU A 1 91 ? -6.946 1.202 -3.883 1.00 98.44 91 LEU A C 1
ATOM 690 O O . LEU A 1 91 ? -7.821 1.052 -3.027 1.00 98.44 91 LEU A O 1
ATOM 694 N N . LYS A 1 92 ? -6.732 2.369 -4.498 1.00 97.94 92 LYS A N 1
ATOM 695 C CA . LYS A 1 92 ? -7.526 3.575 -4.242 1.00 97.94 92 LYS A CA 1
ATOM 696 C C . LYS A 1 92 ? -8.998 3.359 -4.590 1.00 97.94 92 LYS A C 1
ATOM 698 O O . LYS A 1 92 ? -9.860 3.631 -3.755 1.00 97.94 92 LYS A O 1
ATOM 703 N N . ASP A 1 93 ? -9.279 2.790 -5.757 1.00 97.75 93 ASP A N 1
ATOM 704 C CA . ASP A 1 93 ? -10.639 2.489 -6.208 1.00 97.75 93 ASP A CA 1
ATOM 705 C C . ASP A 1 93 ? -11.319 1.459 -5.299 1.00 97.75 93 ASP A C 1
ATOM 707 O O . ASP A 1 93 ? -12.485 1.619 -4.935 1.00 97.75 93 ASP A O 1
ATOM 711 N N . TRP A 1 94 ? -10.586 0.435 -4.847 1.00 97.44 94 TRP A N 1
ATOM 712 C CA . TRP A 1 94 ? -11.095 -0.529 -3.872 1.00 97.44 94 TRP A CA 1
ATOM 713 C C . TRP A 1 94 ? -11.425 0.123 -2.528 1.00 97.44 94 TRP A C 1
ATOM 715 O O . TRP A 1 94 ? -12.486 -0.153 -1.965 1.00 97.44 94 TRP A O 1
ATOM 725 N N . ILE A 1 95 ? -10.545 0.991 -2.014 1.00 98.25 95 ILE A N 1
ATOM 726 C CA . ILE A 1 95 ? -10.792 1.735 -0.773 1.00 98.25 95 ILE A CA 1
ATOM 727 C C . ILE A 1 95 ? -12.046 2.592 -0.923 1.00 98.25 95 ILE A C 1
ATOM 729 O O . ILE A 1 95 ? -12.917 2.541 -0.058 1.00 98.25 95 ILE A O 1
ATOM 733 N N . GLN A 1 96 ? -12.166 3.341 -2.019 1.00 97.50 96 GLN A N 1
ATOM 734 C CA . GLN A 1 96 ? -13.325 4.192 -2.271 1.00 97.50 96 GLN A CA 1
ATOM 735 C C . GLN A 1 96 ? -14.613 3.366 -2.362 1.00 97.50 96 GLN A C 1
ATOM 737 O O . GLN A 1 96 ? -15.576 3.645 -1.650 1.00 97.50 96 GLN A O 1
ATOM 742 N N . TYR A 1 97 ? -14.609 2.293 -3.156 1.00 97.56 97 TYR A N 1
ATOM 743 C CA . TYR A 1 97 ? -15.757 1.400 -3.293 1.00 97.56 97 TYR A CA 1
ATOM 744 C C . TYR A 1 97 ? -16.207 0.853 -1.937 1.00 97.56 97 TYR A C 1
ATOM 746 O O . TYR A 1 97 ? -17.386 0.914 -1.595 1.00 97.56 97 TYR A O 1
ATOM 754 N N . GLN A 1 98 ? -15.275 0.338 -1.136 1.00 97.19 98 GLN A N 1
ATOM 755 C CA . GLN A 1 98 ? -15.608 -0.229 0.167 1.00 97.19 98 GLN A CA 1
ATOM 756 C C . GLN A 1 98 ? -16.030 0.833 1.177 1.00 97.19 98 GLN A C 1
ATOM 758 O O . GLN A 1 98 ? -16.872 0.561 2.030 1.00 97.19 98 GLN A O 1
ATOM 763 N N . PHE A 1 99 ? -15.486 2.046 1.077 1.00 95.44 99 PHE A N 1
ATOM 764 C CA . PHE A 1 99 ? -15.930 3.174 1.882 1.00 95.44 99 PHE A CA 1
ATOM 765 C C . PHE A 1 99 ? -17.400 3.508 1.603 1.00 95.44 99 PHE A C 1
ATOM 767 O O . PHE A 1 99 ? -18.178 3.640 2.546 1.00 95.44 99 PHE A O 1
ATOM 774 N N . ASP A 1 100 ? -17.787 3.554 0.328 1.00 95.50 100 ASP A N 1
ATOM 775 C CA . ASP A 1 100 ? -19.157 3.854 -0.102 1.00 95.50 100 ASP A CA 1
ATOM 776 C C . ASP A 1 100 ? -20.160 2.738 0.245 1.00 95.50 100 ASP A C 1
ATOM 778 O O . ASP A 1 100 ? -21.362 2.990 0.338 1.00 95.50 100 ASP A O 1
ATOM 782 N N . HIS A 1 101 ? -19.673 1.513 0.471 1.00 94.75 101 HIS A N 1
ATOM 783 C CA . HIS A 1 101 ? -20.481 0.327 0.783 1.00 94.75 101 HIS A CA 1
ATOM 784 C C . HIS A 1 101 ? -20.330 -0.164 2.231 1.00 94.75 101 HIS A C 1
ATOM 786 O O . HIS A 1 101 ? -20.706 -1.294 2.543 1.00 94.75 101 HIS A O 1
ATOM 792 N N . ASP A 1 102 ? -19.802 0.670 3.130 1.00 91.06 102 ASP A N 1
ATOM 793 C CA . ASP A 1 102 ? -19.666 0.373 4.562 1.00 91.06 102 ASP A CA 1
ATOM 794 C C . ASP A 1 102 ? -18.810 -0.860 4.911 1.00 91.06 102 ASP A C 1
ATOM 796 O O . ASP A 1 102 ? -18.944 -1.438 5.994 1.00 91.06 102 ASP A O 1
ATOM 800 N N . GLY A 1 103 ? -17.879 -1.241 4.034 1.00 93.44 103 GLY A N 1
ATOM 801 C CA . GLY A 1 103 ? -16.918 -2.311 4.292 1.00 93.44 103 GLY A CA 1
ATOM 802 C C . GLY A 1 103 ? -15.917 -1.929 5.389 1.00 93.44 103 GLY A C 1
ATOM 803 O O . GLY A 1 103 ? -15.294 -0.867 5.330 1.00 93.44 103 GLY A O 1
ATOM 804 N N . ASP A 1 104 ? -15.709 -2.789 6.395 1.00 93.62 104 ASP A N 1
ATOM 805 C CA . ASP A 1 104 ? -14.726 -2.520 7.457 1.00 93.62 104 ASP A CA 1
ATOM 806 C C . ASP A 1 104 ? -13.289 -2.692 6.941 1.00 93.62 104 ASP A C 1
ATOM 808 O O . ASP A 1 104 ? -12.763 -3.797 6.784 1.00 93.62 104 ASP A O 1
ATOM 812 N N . MET A 1 105 ? -12.620 -1.565 6.712 1.00 96.06 105 MET A N 1
ATOM 813 C CA . MET A 1 105 ? -11.262 -1.516 6.181 1.00 96.06 105 MET A CA 1
ATOM 814 C C . MET A 1 105 ? -10.231 -1.143 7.242 1.00 96.06 105 MET A C 1
ATOM 816 O O . MET A 1 105 ? -9.045 -1.026 6.939 1.00 96.06 105 MET A O 1
ATOM 820 N N . ARG A 1 106 ? -10.631 -0.936 8.502 1.00 95.44 106 ARG A N 1
ATOM 821 C CA . ARG A 1 106 ? -9.765 -0.290 9.503 1.00 95.44 106 ARG A CA 1
ATOM 822 C C . ARG A 1 106 ? -8.469 -1.053 9.755 1.00 95.44 106 ARG A C 1
ATOM 824 O O . ARG A 1 106 ? -7.475 -0.441 10.142 1.00 95.44 106 ARG A O 1
ATOM 831 N N . LYS A 1 107 ? -8.459 -2.382 9.614 1.00 95.88 107 LYS A N 1
ATOM 832 C CA . LYS A 1 107 ? -7.226 -3.176 9.759 1.00 95.88 107 LYS A CA 1
ATOM 833 C C . LYS A 1 107 ? -6.324 -2.999 8.537 1.00 95.88 107 LYS A C 1
ATOM 835 O O . LYS A 1 107 ? -5.134 -2.767 8.717 1.00 95.88 107 LYS A O 1
ATOM 840 N N . GLY A 1 108 ? -6.888 -3.053 7.331 1.00 97.19 108 GLY A N 1
ATOM 841 C CA . GLY A 1 108 ? -6.157 -2.835 6.079 1.00 97.19 108 GLY A CA 1
ATOM 842 C C . GLY A 1 108 ? -5.593 -1.418 5.966 1.00 97.19 108 GLY A C 1
ATOM 843 O O . GLY A 1 108 ? -4.403 -1.251 5.725 1.00 97.19 108 GLY A O 1
ATOM 844 N N . LEU A 1 109 ? -6.407 -0.398 6.254 1.00 98.31 109 LEU A N 1
ATOM 845 C CA . LEU A 1 109 ? -6.001 1.012 6.233 1.00 98.31 109 LEU A CA 1
ATOM 846 C C . LEU A 1 109 ? -4.845 1.298 7.197 1.00 98.31 109 LEU A C 1
ATOM 848 O O . LEU A 1 109 ? -3.946 2.055 6.857 1.00 98.31 109 LEU A O 1
ATOM 852 N N . ARG A 1 110 ? -4.816 0.670 8.381 1.00 97.81 110 ARG A N 1
ATOM 853 C CA . ARG A 1 110 ? -3.672 0.805 9.301 1.00 97.81 110 ARG A CA 1
ATOM 854 C C . ARG A 1 110 ? -2.388 0.205 8.734 1.00 97.81 110 ARG A C 1
ATOM 856 O O . ARG A 1 110 ? -1.333 0.770 8.971 1.00 97.81 110 ARG A O 1
ATOM 863 N N . VAL A 1 111 ? -2.474 -0.911 8.009 1.00 98.12 111 VAL A N 1
ATOM 864 C CA . VAL A 1 111 ? -1.304 -1.500 7.338 1.00 98.12 111 VAL A CA 1
ATOM 865 C C . VAL A 1 111 ? -0.813 -0.578 6.227 1.00 98.12 111 VAL A C 1
ATOM 867 O O . VAL A 1 111 ? 0.374 -0.281 6.176 1.00 98.12 111 VAL A O 1
ATOM 870 N N . LEU A 1 112 ? -1.718 -0.059 5.392 1.00 98.31 112 LEU A N 1
ATOM 871 C CA . LEU A 1 112 ? -1.367 0.918 4.359 1.00 98.31 112 LEU A CA 1
ATOM 872 C C . LEU A 1 112 ? -0.698 2.165 4.957 1.00 98.31 112 LEU A C 1
ATOM 874 O O . LEU A 1 112 ? 0.318 2.616 4.445 1.00 98.31 112 LEU A O 1
ATOM 878 N N . LEU A 1 113 ? -1.216 2.692 6.067 1.00 98.25 113 LEU A N 1
ATOM 879 C CA . LEU A 1 113 ? -0.640 3.863 6.733 1.00 98.25 113 LEU A CA 1
ATOM 880 C C . LEU A 1 113 ? 0.687 3.578 7.463 1.00 98.25 113 LEU A C 1
ATOM 882 O O . LEU A 1 113 ? 1.409 4.524 7.767 1.00 98.25 113 LEU A O 1
ATOM 886 N N . ASP A 1 114 ? 1.022 2.314 7.735 1.00 97.25 114 ASP A N 1
ATOM 887 C CA . ASP A 1 114 ? 2.318 1.921 8.310 1.00 97.25 114 ASP A CA 1
ATOM 888 C C . ASP A 1 114 ? 3.377 1.619 7.234 1.00 97.25 114 ASP A C 1
ATOM 890 O O . ASP A 1 114 ? 4.552 1.951 7.398 1.00 97.25 114 ASP A O 1
ATOM 894 N N . GLU A 1 115 ? 2.982 0.994 6.122 1.00 97.50 115 GLU A N 1
ATOM 895 C CA . GLU A 1 115 ? 3.896 0.584 5.045 1.00 97.50 115 GLU A CA 1
ATOM 896 C C . GLU A 1 115 ? 4.035 1.635 3.935 1.00 97.50 115 GLU A C 1
ATOM 898 O O . GLU A 1 115 ? 5.129 1.852 3.414 1.00 97.50 115 GLU A O 1
ATOM 903 N N . GLY A 1 116 ? 2.959 2.343 3.595 1.00 97.62 116 GLY A N 1
ATOM 904 C CA . GLY A 1 116 ? 2.938 3.319 2.506 1.00 97.62 116 GLY A CA 1
ATOM 905 C C . GLY A 1 116 ? 3.954 4.465 2.653 1.00 97.62 116 GLY A C 1
ATOM 906 O O . GLY A 1 116 ? 4.594 4.802 1.658 1.00 97.62 116 GLY A O 1
ATOM 907 N N . PRO A 1 117 ? 4.225 5.023 3.854 1.00 98.31 117 PRO A N 1
ATOM 908 C CA . PRO A 1 117 ? 5.305 6.000 4.024 1.00 98.31 117 PRO A CA 1
ATOM 909 C C . PRO A 1 117 ? 6.697 5.451 3.675 1.00 98.31 117 PRO A C 1
ATOM 911 O O . PRO A 1 117 ? 7.517 6.178 3.116 1.00 98.31 117 PRO A O 1
ATOM 914 N N . LYS A 1 118 ? 6.958 4.165 3.950 1.00 98.00 118 LYS A N 1
ATOM 915 C CA . LYS A 1 118 ? 8.225 3.498 3.601 1.00 98.00 118 LYS A CA 1
ATOM 916 C C . LYS A 1 118 ? 8.328 3.325 2.082 1.00 98.00 118 LYS A C 1
ATOM 918 O O . LYS A 1 118 ? 9.363 3.608 1.486 1.00 98.00 118 LYS A O 1
ATOM 923 N N . GLN A 1 119 ? 7.228 2.931 1.440 1.00 97.81 119 GLN A N 1
ATOM 924 C CA . GLN A 1 119 ? 7.131 2.826 -0.020 1.00 97.81 119 GLN A CA 1
ATOM 925 C C . GLN A 1 119 ? 7.336 4.183 -0.710 1.00 97.81 119 GLN A C 1
ATOM 927 O O . GLN A 1 119 ? 8.067 4.284 -1.695 1.00 97.81 119 GLN A O 1
ATOM 932 N N . LEU A 1 120 ? 6.755 5.246 -0.150 1.00 97.06 120 LEU A N 1
ATOM 933 C CA . LEU A 1 120 ? 6.936 6.616 -0.618 1.00 97.06 120 LEU A CA 1
ATOM 934 C C . LEU A 1 120 ? 8.397 7.076 -0.515 1.00 97.06 120 LEU A C 1
ATOM 936 O O . LEU A 1 120 ? 8.898 7.745 -1.419 1.00 97.06 120 LEU A O 1
ATOM 940 N N . GLU A 1 121 ? 9.092 6.719 0.565 1.00 95.94 121 GLU A N 1
ATOM 941 C CA . GLU A 1 121 ? 10.520 7.002 0.716 1.00 95.94 121 GLU A CA 1
ATOM 942 C C . GLU A 1 121 ? 11.352 6.293 -0.363 1.00 95.94 121 GLU A C 1
ATOM 944 O O . GLU A 1 121 ? 12.213 6.926 -0.975 1.00 95.94 121 GLU A O 1
ATOM 949 N N . MET A 1 122 ? 11.042 5.029 -0.676 1.00 94.31 122 MET A N 1
ATOM 950 C CA . MET A 1 122 ? 11.699 4.298 -1.768 1.00 94.31 122 MET A CA 1
ATOM 951 C C . MET A 1 122 ? 11.484 4.977 -3.129 1.00 94.31 122 MET A C 1
ATOM 953 O O . MET A 1 122 ? 12.445 5.153 -3.878 1.00 94.31 122 MET A O 1
ATOM 957 N N . LEU A 1 123 ? 10.253 5.405 -3.443 1.00 94.12 123 LEU A N 1
ATOM 958 C CA . LEU A 1 123 ? 9.947 6.154 -4.672 1.00 94.12 123 LEU A CA 1
ATOM 959 C C . LEU A 1 123 ? 10.755 7.454 -4.773 1.00 94.12 123 LEU A C 1
ATOM 961 O O . LEU A 1 123 ? 11.356 7.729 -5.809 1.00 94.12 123 LEU A O 1
ATOM 965 N N . ARG A 1 124 ? 10.827 8.230 -3.685 1.00 92.69 124 ARG A N 1
ATOM 966 C CA . ARG A 1 124 ? 11.612 9.476 -3.633 1.00 92.69 124 ARG A CA 1
ATOM 967 C C . ARG A 1 124 ? 13.110 9.229 -3.762 1.00 92.69 124 ARG A C 1
ATOM 969 O O . ARG A 1 124 ? 13.811 10.024 -4.381 1.00 92.69 124 ARG A O 1
ATOM 976 N N . HIS A 1 125 ? 13.612 8.136 -3.194 1.00 90.00 125 HIS A N 1
ATOM 977 C CA . HIS A 1 125 ? 15.011 7.758 -3.356 1.00 90.00 125 HIS A CA 1
ATOM 978 C C . HIS A 1 125 ? 15.344 7.470 -4.826 1.00 90.00 125 HIS A C 1
ATOM 980 O O . HIS A 1 125 ? 16.343 7.976 -5.334 1.00 90.00 125 HIS A O 1
ATOM 986 N N . MET A 1 126 ? 14.469 6.737 -5.524 1.00 86.50 126 MET A N 1
ATOM 987 C CA . MET A 1 126 ? 14.597 6.491 -6.964 1.00 86.50 126 MET A CA 1
ATOM 988 C C . MET A 1 126 ? 14.454 7.774 -7.804 1.00 86.50 126 MET A C 1
ATOM 990 O O . MET A 1 126 ? 15.009 7.850 -8.894 1.00 86.50 126 MET A O 1
ATOM 994 N N . GLU A 1 127 ? 13.725 8.788 -7.323 1.00 83.62 127 GLU A N 1
ATOM 995 C CA . GLU A 1 127 ? 13.584 10.085 -8.012 1.00 83.62 127 GLU A CA 1
ATOM 996 C C . GLU A 1 127 ? 14.863 10.920 -7.891 1.00 83.62 127 GLU A C 1
ATOM 998 O O . GLU A 1 127 ? 15.258 11.613 -8.829 1.00 83.62 127 GLU A O 1
ATOM 1003 N N . GLY A 1 128 ? 15.531 10.827 -6.739 1.00 76.06 128 GLY A N 1
ATOM 1004 C CA . GLY A 1 128 ? 16.782 11.522 -6.461 1.00 76.06 128 GLY A CA 1
ATOM 1005 C C . GLY A 1 128 ? 18.032 10.863 -7.053 1.00 76.06 128 GLY A C 1
ATOM 1006 O O . GLY A 1 128 ? 19.088 11.501 -7.065 1.00 76.06 128 GLY A O 1
ATOM 1007 N N . SER A 1 129 ? 17.960 9.615 -7.530 1.00 71.38 129 SER A N 1
ATOM 1008 C CA . SER A 1 129 ? 19.116 8.922 -8.103 1.00 71.38 129 SER A CA 1
ATOM 1009 C C . SER A 1 129 ? 19.400 9.424 -9.529 1.00 71.38 129 SER A C 1
ATOM 1011 O O . SER A 1 129 ? 18.573 9.380 -10.431 1.00 71.38 129 SER A O 1
ATOM 1013 N N . THR A 1 130 ? 20.604 9.956 -9.755 1.00 53.56 130 THR A N 1
ATOM 1014 C CA . THR A 1 130 ? 21.000 10.671 -10.988 1.00 53.56 130 THR A CA 1
ATOM 1015 C C . THR A 1 130 ? 21.624 9.764 -12.058 1.00 53.56 130 THR A C 1
ATOM 1017 O O . THR A 1 130 ? 22.464 10.195 -12.851 1.00 53.56 130 THR A O 1
ATOM 1020 N N . GLY A 1 131 ? 21.243 8.485 -12.101 1.00 57.97 131 GLY A N 1
ATOM 1021 C CA . GLY A 1 131 ? 21.723 7.553 -13.122 1.00 57.97 131 GLY A CA 1
ATOM 1022 C C . GLY A 1 131 ? 21.189 7.902 -14.516 1.00 57.97 131 GLY A C 1
ATOM 1023 O O . GLY A 1 131 ? 20.082 8.411 -14.665 1.00 57.97 131 GLY A O 1
ATOM 1024 N N . ALA A 1 132 ? 21.921 7.556 -15.580 1.00 52.09 132 ALA A N 1
ATOM 1025 C CA . ALA A 1 132 ? 21.508 7.787 -16.975 1.00 52.09 132 ALA A CA 1
ATOM 1026 C C . ALA A 1 132 ? 20.193 7.068 -17.391 1.00 52.09 132 ALA A C 1
ATOM 1028 O O . ALA A 1 132 ? 19.805 7.115 -18.558 1.00 52.09 132 ALA A O 1
ATOM 1029 N N . GLY A 1 133 ? 19.548 6.317 -16.489 1.00 54.75 133 GLY A N 1
ATOM 1030 C CA . GLY A 1 133 ? 18.198 5.757 -16.639 1.00 54.75 133 GLY A CA 1
ATOM 1031 C C . GLY A 1 133 ? 17.088 6.612 -16.013 1.00 54.75 133 GLY A C 1
ATOM 1032 O O . GLY A 1 133 ? 15.974 6.591 -16.525 1.00 54.75 133 GLY A O 1
ATOM 1033 N N . ALA A 1 134 ? 17.397 7.435 -15.005 1.00 59.69 134 ALA A N 1
ATOM 1034 C CA . ALA A 1 134 ? 16.422 8.202 -14.225 1.00 59.69 134 ALA A CA 1
ATOM 1035 C C . ALA A 1 134 ? 15.624 9.216 -15.059 1.00 59.69 134 ALA A C 1
ATOM 1037 O O . ALA A 1 134 ? 14.460 9.485 -14.784 1.00 59.69 134 ALA A O 1
ATOM 1038 N N . SER A 1 135 ? 16.210 9.732 -16.145 1.00 67.00 135 SER A N 1
ATOM 1039 C CA . SER A 1 135 ? 15.509 10.652 -17.047 1.00 67.00 135 SER A CA 1
ATOM 1040 C C . SER A 1 135 ? 14.389 9.990 -17.860 1.00 67.00 135 SER A C 1
ATOM 1042 O O . SER A 1 135 ? 13.526 10.709 -18.355 1.00 67.00 135 SER A O 1
ATOM 1044 N N . ALA A 1 136 ? 14.405 8.667 -18.059 1.00 76.12 136 ALA A N 1
ATOM 1045 C CA . ALA A 1 136 ? 13.451 7.997 -18.948 1.00 76.12 136 ALA A CA 1
ATOM 1046 C C . ALA A 1 136 ? 12.067 7.796 -18.305 1.00 76.12 136 ALA A C 1
ATOM 1048 O O . ALA A 1 136 ? 11.073 7.711 -19.019 1.00 76.12 136 ALA A O 1
ATOM 1049 N N . TYR A 1 137 ? 12.005 7.737 -16.973 1.00 82.12 137 TYR A N 1
ATOM 1050 C CA . TYR A 1 137 ? 10.782 7.494 -16.198 1.00 82.12 137 TYR A CA 1
ATOM 1051 C C . TYR A 1 137 ? 10.539 8.548 -15.107 1.00 82.12 137 TYR A C 1
ATOM 1053 O O . TYR A 1 137 ? 9.698 8.349 -14.236 1.00 82.12 137 TYR A O 1
ATOM 1061 N N . SER A 1 138 ? 11.243 9.683 -15.149 1.00 85.69 138 SER A N 1
ATOM 1062 C CA . SER A 1 138 ? 11.153 10.737 -14.128 1.00 85.69 138 SER A CA 1
ATOM 1063 C C . SER A 1 138 ? 9.731 11.272 -13.934 1.00 85.69 138 SER A C 1
ATOM 1065 O O . SER A 1 138 ? 9.294 11.451 -12.802 1.00 85.69 138 SER A O 1
ATOM 1067 N N . ASN A 1 139 ? 8.987 11.480 -15.025 1.00 88.94 139 ASN A N 1
ATOM 1068 C CA . ASN A 1 139 ? 7.597 11.936 -14.956 1.00 88.94 139 ASN A CA 1
ATOM 1069 C C . ASN A 1 139 ? 6.705 10.888 -14.283 1.00 88.94 139 ASN A C 1
ATOM 1071 O O . ASN A 1 139 ? 6.035 11.205 -13.310 1.00 88.94 139 ASN A O 1
ATOM 1075 N N . SER A 1 140 ? 6.773 9.631 -14.734 1.00 90.62 140 SER A N 1
ATOM 1076 C CA . SER A 1 140 ? 6.017 8.527 -14.130 1.00 90.62 140 SER A CA 1
ATOM 1077 C C . SER A 1 140 ? 6.346 8.344 -12.650 1.00 90.62 140 SER A C 1
ATOM 1079 O O . SER A 1 140 ? 5.483 7.978 -11.863 1.00 90.62 140 SER A O 1
ATOM 1081 N N . LEU A 1 141 ? 7.590 8.606 -12.250 1.00 92.06 141 LEU A N 1
ATOM 1082 C CA . LEU A 1 141 ? 8.002 8.481 -10.860 1.00 92.06 141 LEU A CA 1
ATOM 1083 C C . LEU A 1 141 ? 7.451 9.619 -10.000 1.00 92.06 141 LEU A C 1
ATOM 1085 O O . LEU A 1 141 ? 6.952 9.370 -8.904 1.00 92.06 141 LEU A O 1
ATOM 1089 N N . ARG A 1 142 ? 7.466 10.848 -10.523 1.00 93.00 142 ARG A N 1
ATOM 1090 C CA . ARG A 1 142 ? 6.810 11.995 -9.893 1.00 93.00 142 ARG A CA 1
ATOM 1091 C C . ARG A 1 142 ? 5.304 11.771 -9.748 1.00 93.00 142 ARG A C 1
ATOM 1093 O O . ARG A 1 142 ? 4.750 12.081 -8.694 1.00 93.00 142 ARG A O 1
ATOM 1100 N N . ASP A 1 143 ? 4.668 11.206 -10.770 1.00 93.00 143 ASP A N 1
ATOM 1101 C CA . ASP A 1 143 ? 3.251 10.843 -10.739 1.00 93.00 143 ASP A CA 1
ATOM 1102 C C . ASP A 1 143 ? 2.996 9.755 -9.687 1.00 93.00 143 ASP A C 1
ATOM 1104 O O . ASP A 1 143 ? 2.123 9.920 -8.845 1.00 93.00 143 ASP A O 1
ATOM 1108 N N . ALA A 1 144 ? 3.828 8.709 -9.618 1.00 95.88 144 ALA A N 1
ATOM 1109 C CA . ALA A 1 144 ? 3.707 7.663 -8.598 1.00 95.88 144 ALA A CA 1
ATOM 1110 C C . ALA A 1 144 ? 3.879 8.198 -7.164 1.00 95.88 144 ALA A C 1
ATOM 1112 O O . ALA A 1 144 ? 3.192 7.753 -6.242 1.00 95.88 144 ALA A O 1
ATOM 1113 N N . VAL A 1 145 ? 4.786 9.160 -6.961 1.00 96.62 145 VAL A N 1
ATOM 1114 C CA . VAL A 1 145 ? 4.950 9.867 -5.682 1.00 96.62 145 VAL A CA 1
ATOM 1115 C C . VAL A 1 145 ? 3.690 10.665 -5.352 1.00 96.62 145 VAL A C 1
ATOM 1117 O O . VAL A 1 145 ? 3.215 10.600 -4.218 1.00 96.62 145 VAL A O 1
ATOM 1120 N N . ALA A 1 146 ? 3.142 11.418 -6.308 1.00 96.12 146 ALA A N 1
ATOM 1121 C CA . ALA A 1 146 ? 1.913 12.183 -6.110 1.00 96.12 146 ALA A CA 1
ATOM 1122 C C . ALA A 1 146 ? 0.718 11.265 -5.793 1.00 96.12 146 ALA A C 1
ATOM 1124 O O . ALA A 1 146 ? 0.036 11.487 -4.794 1.00 96.12 146 ALA A O 1
ATOM 1125 N N . ASP A 1 147 ? 0.539 10.193 -6.564 1.00 96.44 147 ASP A N 1
ATOM 1126 C CA . ASP A 1 147 ? -0.541 9.219 -6.403 1.00 96.44 147 ASP A CA 1
ATOM 1127 C C . ASP A 1 147 ? -0.470 8.489 -5.056 1.00 96.44 147 ASP A C 1
ATOM 1129 O O . ASP A 1 147 ? -1.497 8.287 -4.405 1.00 96.44 147 ASP A O 1
ATOM 1133 N N . MET A 1 148 ? 0.728 8.115 -4.590 1.00 97.81 148 MET A N 1
ATOM 1134 C CA . MET A 1 148 ? 0.886 7.494 -3.270 1.00 97.81 148 MET A CA 1
ATOM 1135 C C . MET A 1 148 ? 0.587 8.487 -2.134 1.00 97.81 148 MET A C 1
ATOM 1137 O O . MET A 1 148 ? -0.029 8.101 -1.143 1.00 97.81 148 MET A O 1
ATOM 1141 N N . ASN A 1 149 ? 0.944 9.773 -2.268 1.00 98.06 149 ASN A N 1
ATOM 1142 C CA . ASN A 1 149 ? 0.533 10.785 -1.280 1.00 98.06 149 ASN A CA 1
ATOM 1143 C C . ASN A 1 149 ? -0.996 10.940 -1.238 1.00 98.06 149 ASN A C 1
ATOM 1145 O O . ASN A 1 149 ? -1.572 10.876 -0.156 1.00 98.06 149 ASN A O 1
ATOM 1149 N N . ASP A 1 150 ? -1.649 11.059 -2.398 1.00 97.88 150 ASP A N 1
ATOM 1150 C CA . ASP A 1 150 ? -3.117 11.118 -2.505 1.00 97.88 150 ASP A CA 1
ATOM 1151 C C . ASP A 1 150 ? -3.777 9.883 -1.866 1.00 97.88 150 ASP A C 1
ATOM 1153 O O . ASP A 1 150 ? -4.736 9.983 -1.100 1.00 97.88 150 ASP A O 1
ATOM 1157 N N . THR A 1 151 ? -3.197 8.704 -2.098 1.00 98.31 151 THR A N 1
ATOM 1158 C CA . THR A 1 151 ? -3.670 7.437 -1.523 1.00 98.31 151 THR A CA 1
ATOM 1159 C C . THR A 1 151 ? -3.539 7.413 0.002 1.00 98.31 151 THR A C 1
ATOM 1161 O O . THR A 1 151 ? -4.463 6.979 0.692 1.00 98.31 151 THR A O 1
ATOM 1164 N N . LEU A 1 152 ? -2.427 7.907 0.555 1.00 98.56 152 LEU A N 1
ATOM 1165 C CA . LEU A 1 152 ? -2.210 8.005 2.003 1.00 98.56 152 LEU A CA 1
ATOM 1166 C C . LEU A 1 152 ? -3.148 9.022 2.668 1.00 98.56 152 LEU A C 1
ATOM 1168 O O . LEU A 1 152 ? -3.688 8.753 3.750 1.00 98.56 152 LEU A O 1
ATOM 1172 N N . ASP A 1 153 ? -3.385 10.159 2.019 1.00 98.12 153 ASP A N 1
ATOM 1173 C CA . ASP A 1 153 ? -4.327 11.173 2.490 1.00 98.12 153 ASP A CA 1
ATOM 1174 C C . ASP A 1 153 ? -5.760 10.623 2.489 1.00 98.12 153 ASP A C 1
ATOM 1176 O O . ASP A 1 153 ? -6.465 10.713 3.502 1.00 98.12 153 ASP A O 1
ATOM 1180 N N . GLY A 1 154 ? -6.170 9.967 1.400 1.00 97.69 154 GLY A N 1
ATOM 1181 C CA . GLY A 1 154 ? -7.460 9.285 1.294 1.00 97.69 154 GLY A CA 1
ATOM 1182 C C . GLY A 1 154 ? -7.630 8.189 2.349 1.00 97.69 154 GLY A C 1
ATOM 1183 O O . GLY A 1 154 ? -8.645 8.145 3.048 1.00 97.69 154 GLY A O 1
ATOM 1184 N N . ALA A 1 155 ? -6.610 7.352 2.556 1.00 97.94 155 ALA A N 1
ATOM 1185 C CA . ALA A 1 155 ? -6.621 6.305 3.576 1.00 97.94 155 ALA A CA 1
ATOM 1186 C C . ALA A 1 155 ? -6.746 6.870 5.001 1.00 97.94 155 ALA A C 1
ATOM 1188 O O . ALA A 1 155 ? -7.473 6.315 5.832 1.00 97.94 155 ALA A O 1
ATOM 1189 N N . THR A 1 156 ? -6.087 7.997 5.281 1.00 97.81 156 THR A N 1
ATOM 1190 C CA . THR A 1 156 ? -6.187 8.703 6.566 1.00 97.81 156 THR A CA 1
ATOM 1191 C C . THR A 1 156 ? -7.610 9.202 6.811 1.00 97.81 156 THR A C 1
ATOM 1193 O O . THR A 1 156 ? -8.170 8.990 7.893 1.00 97.81 156 THR A O 1
ATOM 1196 N N . GLN A 1 157 ? -8.223 9.822 5.801 1.00 97.25 157 GLN A N 1
ATOM 1197 C CA . GLN A 1 157 ? -9.599 10.313 5.879 1.00 97.25 157 GLN A CA 1
ATOM 1198 C C . GLN A 1 157 ? -10.600 9.165 6.056 1.00 97.25 157 GLN A C 1
ATOM 1200 O O . GLN A 1 157 ? -11.439 9.218 6.962 1.00 97.25 157 GLN A O 1
ATOM 1205 N N . ALA A 1 158 ? -10.468 8.098 5.262 1.00 96.00 158 ALA A N 1
ATOM 1206 C CA . ALA A 1 158 ? -11.312 6.911 5.345 1.00 96.00 158 ALA A CA 1
ATOM 1207 C C . ALA A 1 158 ? -11.224 6.255 6.732 1.00 96.00 158 ALA A C 1
ATOM 1209 O O . ALA A 1 158 ? -12.251 5.957 7.349 1.00 96.00 158 ALA A O 1
ATOM 1210 N N . LEU A 1 159 ? -10.013 6.097 7.279 1.00 95.69 159 LEU A N 1
ATOM 1211 C CA . LEU A 1 159 ? -9.817 5.516 8.607 1.00 95.69 159 LEU A CA 1
ATOM 1212 C C . LEU A 1 159 ? -10.469 6.374 9.697 1.00 95.69 159 LEU A C 1
ATOM 1214 O O . LEU A 1 159 ? -11.171 5.839 10.559 1.00 95.69 159 LEU A O 1
ATOM 1218 N N . ALA A 1 160 ? -10.274 7.694 9.655 1.00 93.12 160 ALA A N 1
ATOM 1219 C CA . ALA A 1 160 ? -10.872 8.613 10.620 1.00 93.12 160 ALA A CA 1
ATOM 1220 C C . ALA A 1 160 ? -12.409 8.590 10.560 1.00 93.12 160 ALA A C 1
ATOM 1222 O O . ALA A 1 160 ? -13.076 8.602 11.598 1.00 93.12 160 ALA A O 1
ATOM 1223 N N . ALA A 1 161 ? -12.986 8.521 9.360 1.00 92.94 161 ALA A N 1
ATOM 1224 C CA . ALA A 1 161 ? -14.426 8.405 9.166 1.00 92.94 161 ALA A CA 1
ATOM 1225 C C . ALA A 1 161 ? -14.974 7.066 9.692 1.00 92.94 161 ALA A C 1
ATOM 1227 O O . ALA A 1 161 ? -15.950 7.060 10.446 1.00 92.94 161 ALA A O 1
ATOM 1228 N N . GLN A 1 162 ? -14.313 5.941 9.402 1.00 90.81 162 GLN A N 1
ATOM 1229 C CA . GLN A 1 162 ? -14.724 4.631 9.921 1.00 90.81 162 GLN A CA 1
ATOM 1230 C C . GLN A 1 162 ? -14.593 4.535 11.447 1.00 90.81 162 GLN A C 1
ATOM 1232 O O . GLN A 1 162 ? -15.446 3.944 12.106 1.00 90.81 162 GLN A O 1
ATOM 1237 N N . GLN A 1 163 ? -13.573 5.155 12.046 1.00 88.00 163 GLN A N 1
ATOM 1238 C CA . GLN A 1 163 ? -13.447 5.229 13.506 1.00 88.00 163 GLN A CA 1
ATOM 1239 C C . GLN A 1 163 ? -14.600 5.998 14.161 1.00 88.00 163 GLN A C 1
ATOM 1241 O O . GLN A 1 163 ? -15.047 5.615 15.239 1.00 88.00 163 GLN A O 1
ATOM 1246 N N . LYS A 1 164 ? -15.099 7.055 13.509 1.00 87.56 164 LYS A N 1
ATOM 1247 C CA . LYS A 1 164 ? -16.270 7.810 13.980 1.00 87.56 164 LYS A CA 1
ATOM 1248 C C . LYS A 1 164 ? -17.575 7.039 13.797 1.00 87.56 164 LYS A C 1
ATOM 1250 O O . LYS A 1 164 ? -18.444 7.135 14.655 1.00 87.56 164 LYS A O 1
ATOM 1255 N N . LYS A 1 165 ? -17.716 6.298 12.692 1.00 81.38 165 LYS A N 1
ATOM 1256 C CA . LYS A 1 165 ? -18.921 5.515 12.376 1.00 81.38 165 LYS A CA 1
ATOM 1257 C C . LYS A 1 165 ? -19.068 4.269 13.256 1.00 81.38 165 LYS A C 1
ATOM 1259 O O . LYS A 1 165 ? -20.187 3.882 13.568 1.00 81.38 165 LYS 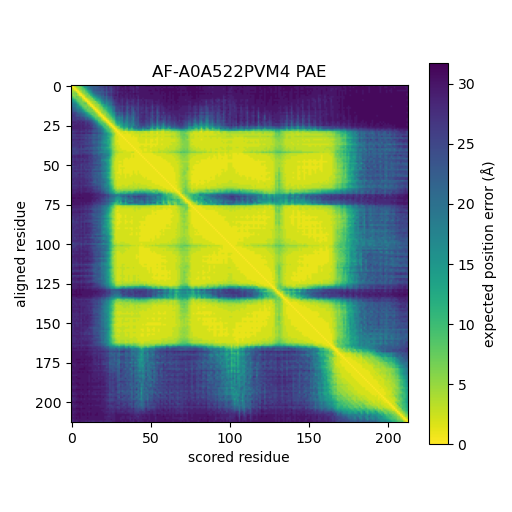A O 1
ATOM 1264 N N . PHE A 1 166 ? -17.953 3.689 13.705 1.00 73.25 166 PHE A N 1
ATOM 1265 C CA . PHE A 1 166 ? -17.931 2.484 14.542 1.00 73.25 166 PHE A CA 1
ATOM 1266 C C . PHE A 1 166 ? -17.225 2.713 15.895 1.00 73.25 166 PHE A C 1
ATOM 1268 O O . PHE A 1 166 ? -16.185 2.094 16.156 1.00 73.25 166 PHE A O 1
ATOM 1275 N N . PRO A 1 167 ? -17.762 3.586 16.772 1.00 66.31 167 PRO A N 1
ATOM 1276 C CA . PRO A 1 167 ? -17.130 3.917 18.048 1.00 66.31 167 PRO A CA 1
ATOM 1277 C C . PRO A 1 167 ? -17.073 2.713 19.001 1.00 66.31 167 PRO A C 1
ATOM 1279 O O . PRO A 1 167 ? -16.043 2.504 19.636 1.00 66.31 167 PRO A O 1
ATOM 1282 N N . GLU A 1 168 ? -18.102 1.856 19.015 1.00 63.53 168 GLU A N 1
ATOM 1283 C CA . GLU A 1 168 ? -18.126 0.617 19.815 1.00 63.53 168 GLU A CA 1
ATOM 1284 C C . GLU A 1 168 ? -16.953 -0.313 19.481 1.00 63.53 168 GLU A C 1
ATOM 1286 O O . GLU A 1 168 ? -16.311 -0.863 20.371 1.00 63.53 168 GLU A O 1
ATOM 1291 N N . MET A 1 169 ? -16.597 -0.433 18.199 1.00 59.38 169 MET A N 1
ATOM 1292 C CA . MET A 1 169 ? -15.457 -1.253 17.788 1.00 59.38 169 MET A CA 1
ATOM 1293 C C . MET A 1 169 ? -14.103 -0.568 18.035 1.00 59.38 169 MET A C 1
ATOM 1295 O O . MET A 1 169 ? -13.065 -1.226 18.033 1.00 59.38 169 MET A O 1
ATOM 1299 N N . ALA A 1 170 ? -14.071 0.760 18.183 1.00 66.38 170 ALA A N 1
ATOM 1300 C CA . ALA A 1 170 ? -12.865 1.479 18.590 1.00 66.38 170 ALA A CA 1
ATOM 1301 C C . ALA A 1 170 ? -12.610 1.320 20.097 1.00 66.38 170 ALA A C 1
ATOM 1303 O O . ALA A 1 170 ? -11.456 1.214 20.514 1.00 66.38 170 ALA A O 1
ATOM 1304 N N . GLU A 1 171 ? -13.671 1.274 20.902 1.00 68.88 171 GLU A N 1
ATOM 1305 C CA . GLU A 1 171 ? -13.596 0.935 22.322 1.00 68.88 171 GLU A CA 1
ATOM 1306 C C . GLU A 1 171 ? -13.263 -0.542 22.533 1.00 68.88 171 GLU A C 1
ATOM 1308 O O . GLU A 1 171 ? -12.352 -0.831 23.309 1.00 68.88 171 GLU A O 1
ATOM 1313 N N . SER A 1 172 ? -13.885 -1.45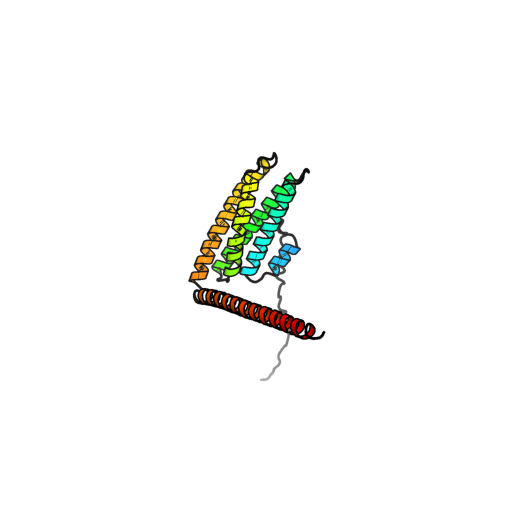8 21.780 1.00 65.31 172 SER A N 1
ATOM 1314 C CA . SER A 1 172 ? -13.563 -2.889 21.849 1.00 65.31 172 SER A CA 1
ATOM 1315 C C . SER A 1 172 ? -12.109 -3.155 21.456 1.00 65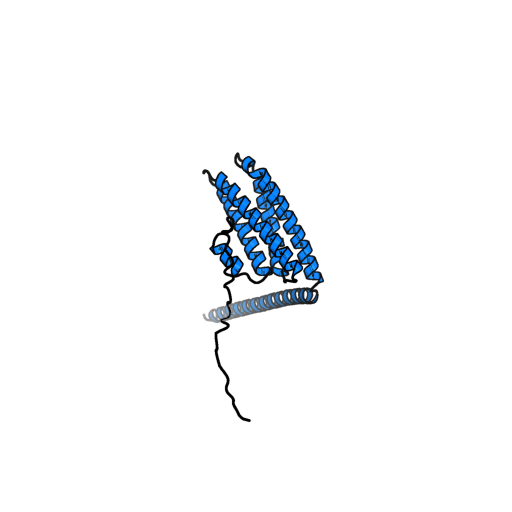.31 172 SER A C 1
ATOM 1317 O O . SER A 1 172 ? -11.388 -3.795 22.205 1.00 65.31 172 SER A O 1
ATOM 1319 N N . ALA A 1 173 ? -11.607 -2.561 20.367 1.00 68.38 173 ALA A N 1
ATOM 1320 C CA . ALA A 1 173 ? -10.212 -2.745 19.961 1.00 68.38 173 ALA A CA 1
ATOM 1321 C C . ALA A 1 173 ? -9.208 -2.210 21.001 1.00 68.38 173 ALA A C 1
ATOM 1323 O O . ALA A 1 173 ? -8.152 -2.807 21.209 1.00 68.38 173 ALA A O 1
ATOM 1324 N N . LYS A 1 174 ? -9.521 -1.091 21.671 1.00 80.12 174 LYS A N 1
ATOM 1325 C CA . LYS A 1 174 ? -8.698 -0.569 22.777 1.00 80.12 174 LYS A CA 1
ATOM 1326 C C . LYS A 1 174 ? -8.770 -1.470 24.010 1.00 80.12 174 LYS A C 1
ATOM 1328 O O . LYS A 1 174 ? -7.757 -1.630 24.693 1.00 80.12 174 LYS A O 1
ATOM 1333 N N . ALA A 1 175 ? -9.941 -2.036 24.297 1.00 75.94 175 ALA A N 1
ATOM 1334 C CA . ALA A 1 175 ? -10.133 -2.991 25.381 1.00 75.94 175 ALA A CA 1
ATOM 1335 C C . ALA A 1 175 ? -9.334 -4.278 25.124 1.00 75.94 175 ALA A C 1
ATOM 1337 O O . ALA A 1 175 ? -8.533 -4.656 25.978 1.00 75.94 175 ALA A O 1
ATOM 1338 N N . ASP A 1 176 ? -9.440 -4.849 23.923 1.00 73.75 176 ASP A N 1
ATOM 1339 C CA . ASP A 1 176 ? -8.711 -6.046 23.492 1.00 73.75 176 ASP A CA 1
ATOM 1340 C C . ASP A 1 176 ? -7.189 -5.827 23.569 1.00 73.75 176 ASP A C 1
ATOM 1342 O O . ASP A 1 176 ? -6.440 -6.657 24.089 1.00 73.75 176 ASP A O 1
ATOM 1346 N N . GLU A 1 177 ? -6.698 -4.670 23.106 1.00 81.62 177 GLU A N 1
ATOM 1347 C CA . GLU A 1 177 ? -5.274 -4.327 23.185 1.00 81.62 177 GLU A CA 1
ATOM 1348 C C . GLU A 1 177 ? -4.795 -4.189 24.642 1.00 81.62 177 GLU A C 1
ATOM 1350 O O . GLU A 1 177 ? -3.686 -4.615 24.995 1.00 81.62 177 GLU A O 1
ATOM 1355 N N . HIS A 1 178 ? -5.615 -3.587 25.506 1.00 87.75 178 HIS A N 1
ATOM 1356 C CA . HIS A 1 178 ? -5.306 -3.443 26.924 1.00 87.75 178 HIS A CA 1
ATOM 1357 C C . HIS A 1 178 ? -5.293 -4.800 27.644 1.00 87.75 178 HIS A C 1
ATOM 1359 O O . HIS A 1 178 ? -4.393 -5.054 28.452 1.00 87.75 178 HIS A O 1
ATOM 1365 N N . GLU A 1 179 ? -6.234 -5.685 27.321 1.00 86.56 179 GLU A N 1
ATOM 1366 C CA . GLU A 1 179 ? -6.313 -7.044 27.853 1.00 86.56 179 GLU A CA 1
ATOM 1367 C C . GLU A 1 179 ? -5.097 -7.876 27.436 1.00 86.56 179 GLU A C 1
ATOM 1369 O O . GLU A 1 179 ? -4.350 -8.335 28.302 1.00 86.56 179 GLU A O 1
ATOM 1374 N N . LEU A 1 180 ? -4.767 -7.916 26.143 1.00 85.94 180 LEU A N 1
ATOM 1375 C CA . LEU A 1 180 ? -3.564 -8.585 25.634 1.00 85.94 180 LEU A CA 1
ATOM 1376 C C . LEU A 1 180 ? -2.273 -8.056 26.283 1.00 85.94 180 LEU A C 1
ATOM 1378 O O . LEU A 1 180 ? -1.326 -8.807 26.550 1.00 85.94 180 LEU A O 1
ATOM 1382 N N . LYS A 1 181 ? -2.184 -6.746 26.556 1.00 92.19 181 LYS A N 1
ATOM 1383 C CA . LYS A 1 181 ? -1.048 -6.162 27.292 1.00 92.19 181 LYS A CA 1
ATOM 1384 C C . LYS A 1 181 ? -1.016 -6.620 28.750 1.00 92.19 181 LYS A C 1
ATOM 1386 O O . LYS A 1 181 ? 0.080 -6.840 29.279 1.00 92.19 181 LYS A O 1
ATOM 1391 N N . LYS A 1 182 ? -2.171 -6.734 29.408 1.00 92.94 182 LYS A N 1
ATOM 1392 C CA . LYS A 1 182 ? -2.290 -7.213 30.790 1.00 92.94 182 LYS A CA 1
ATOM 1393 C C . LYS A 1 182 ? -1.884 -8.682 30.888 1.00 92.94 182 LYS A C 1
ATOM 1395 O O . LYS A 1 182 ? -0.989 -8.987 31.675 1.00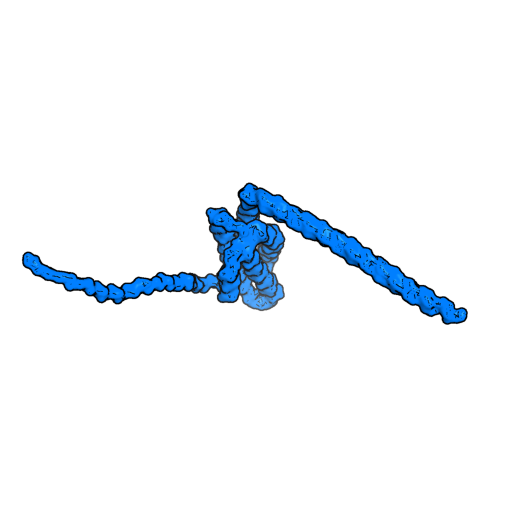 92.94 182 LYS A O 1
ATOM 1400 N N . GLU A 1 183 ? -2.419 -9.536 30.022 1.00 87.81 183 GLU A N 1
ATOM 1401 C CA . GLU A 1 183 ? -2.064 -10.956 29.927 1.00 87.81 183 GLU A CA 1
ATOM 1402 C C . GLU A 1 183 ? -0.567 -11.141 29.682 1.00 87.81 183 GLU A C 1
ATOM 1404 O O . GLU A 1 183 ? 0.114 -11.859 30.412 1.00 87.81 183 GLU A O 1
ATOM 1409 N N . ARG A 1 184 ? 0.011 -10.392 28.735 1.00 90.06 184 ARG A N 1
ATOM 1410 C CA . ARG A 1 184 ? 1.454 -10.446 28.459 1.00 90.06 184 ARG A CA 1
ATOM 1411 C C . ARG A 1 184 ? 2.300 -10.039 29.667 1.00 90.06 184 ARG A C 1
ATOM 1413 O O . ARG A 1 184 ? 3.379 -10.594 29.880 1.00 90.06 184 ARG A O 1
ATOM 1420 N N . LYS A 1 185 ? 1.864 -9.048 30.453 1.00 94.19 185 LYS A N 1
ATOM 1421 C CA . LYS A 1 185 ? 2.553 -8.648 31.694 1.00 94.19 185 LYS A CA 1
ATOM 1422 C C . LYS A 1 185 ? 2.428 -9.725 32.768 1.00 94.19 185 LYS A C 1
ATOM 1424 O O . LYS A 1 185 ? 3.404 -9.984 33.470 1.00 94.19 185 LYS A O 1
ATOM 1429 N N . GLU A 1 186 ? 1.262 -10.340 32.896 1.00 90.56 186 GLU A N 1
ATOM 1430 C CA . GLU A 1 186 ? 1.000 -11.410 33.856 1.00 90.56 186 GLU A CA 1
ATOM 1431 C C . GLU A 1 186 ? 1.810 -12.664 33.528 1.00 90.56 186 GLU A C 1
ATOM 1433 O O . GLU A 1 186 ? 2.546 -13.166 34.375 1.00 90.56 186 GLU A O 1
ATOM 1438 N N . GLN A 1 187 ? 1.833 -13.065 32.262 1.00 85.44 187 GLN A N 1
ATOM 1439 C CA . GLN A 1 187 ? 2.632 -14.187 31.791 1.00 85.44 187 GLN A CA 1
ATOM 1440 C C . GLN A 1 187 ? 4.136 -13.937 31.949 1.00 85.44 187 GLN A C 1
ATOM 1442 O O . GLN A 1 187 ? 4.876 -14.823 32.366 1.00 85.44 187 GLN A O 1
ATOM 1447 N N . LYS A 1 188 ? 4.607 -12.698 31.742 1.00 92.62 188 LYS A N 1
ATOM 1448 C CA . LYS A 1 188 ? 5.992 -12.318 32.078 1.00 92.62 188 LYS A CA 1
ATOM 1449 C C . LYS A 1 188 ? 6.297 -12.462 33.573 1.00 92.62 188 LYS A C 1
ATOM 1451 O O . LYS A 1 188 ? 7.401 -12.886 33.914 1.00 92.62 188 LYS A O 1
ATOM 1456 N N . LYS A 1 189 ? 5.361 -12.114 34.464 1.00 95.38 189 LYS A N 1
ATOM 1457 C CA . LYS A 1 189 ? 5.533 -12.290 35.918 1.00 95.38 189 LYS A CA 1
ATOM 1458 C C . LYS A 1 189 ? 5.565 -13.769 36.302 1.00 95.38 189 LYS A C 1
ATOM 1460 O O . LYS A 1 189 ? 6.436 -14.157 37.077 1.00 95.38 189 LYS A O 1
ATOM 1465 N N . LEU A 1 190 ? 4.670 -14.579 35.737 1.00 91.56 190 LEU A N 1
ATOM 1466 C CA . LEU A 1 190 ? 4.628 -16.026 35.957 1.00 91.56 190 LEU A CA 1
ATOM 1467 C C . LEU A 1 190 ? 5.929 -16.690 35.493 1.00 91.56 190 LEU A C 1
ATOM 1469 O O . LEU A 1 190 ? 6.594 -17.338 36.296 1.00 91.56 190 LEU A O 1
ATOM 1473 N N . ASN A 1 191 ? 6.370 -16.404 34.266 1.00 91.62 191 ASN A N 1
ATOM 1474 C CA . ASN A 1 191 ? 7.626 -16.929 33.725 1.00 91.62 191 ASN A CA 1
ATOM 1475 C C . ASN A 1 191 ? 8.842 -16.491 34.557 1.00 91.62 191 ASN A C 1
ATOM 1477 O O . ASN A 1 191 ? 9.801 -17.244 34.717 1.00 91.62 191 ASN A O 1
ATOM 1481 N N . LYS A 1 192 ? 8.833 -15.264 35.098 1.00 94.50 192 LYS A N 1
ATOM 1482 C CA . LYS A 1 192 ? 9.894 -14.797 36.001 1.00 94.50 192 LYS A CA 1
ATOM 1483 C C . LYS A 1 192 ? 9.908 -15.602 37.305 1.00 94.50 192 LYS A C 1
ATOM 1485 O O . LYS A 1 192 ? 10.970 -16.084 37.691 1.00 94.50 192 LYS A O 1
ATOM 1490 N N . LYS A 1 193 ? 8.748 -15.786 37.942 1.00 93.19 193 LYS A N 1
ATOM 1491 C CA . LYS A 1 193 ? 8.608 -16.554 39.189 1.00 93.19 193 LYS A CA 1
ATOM 1492 C C . LYS A 1 193 ? 9.009 -18.020 39.002 1.00 93.19 193 LYS A C 1
ATOM 1494 O O . LYS A 1 193 ? 9.713 -18.572 39.838 1.00 93.19 193 LYS A O 1
ATOM 1499 N N . GLU A 1 194 ? 8.625 -18.634 37.887 1.00 91.12 194 GLU A N 1
ATOM 1500 C CA . GLU A 1 194 ? 9.021 -20.003 37.543 1.00 91.12 194 GLU A CA 1
ATOM 1501 C C . GLU A 1 194 ? 10.545 -20.139 37.394 1.00 91.12 194 GLU A C 1
ATOM 1503 O O . GLU A 1 194 ? 11.150 -21.061 37.945 1.00 91.12 194 GLU A O 1
ATOM 1508 N N . ARG A 1 195 ? 11.201 -19.181 36.721 1.00 90.81 195 ARG A N 1
ATOM 1509 C CA . ARG A 1 195 ? 12.671 -19.154 36.605 1.00 90.81 195 ARG A CA 1
ATOM 1510 C C . ARG A 1 195 ? 13.356 -19.000 37.963 1.00 90.81 195 ARG A C 1
ATOM 1512 O O . ARG A 1 195 ? 14.370 -19.654 38.194 1.00 90.81 195 ARG A O 1
ATOM 1519 N N . GLU A 1 196 ? 12.822 -18.164 38.851 1.00 92.19 196 GLU A N 1
ATOM 1520 C CA . GLU A 1 196 ? 13.342 -17.998 40.215 1.00 92.19 196 GLU A CA 1
ATOM 1521 C C . GLU A 1 196 ? 13.217 -19.295 41.028 1.00 92.19 196 GLU A C 1
ATOM 1523 O O . GLU A 1 196 ? 14.212 -19.750 41.591 1.00 92.19 196 GLU A O 1
ATOM 1528 N N . MET A 1 197 ? 12.049 -19.946 40.998 1.00 84.62 197 MET A N 1
ATOM 1529 C CA . MET A 1 197 ? 11.813 -21.237 41.661 1.00 84.62 197 MET A CA 1
ATOM 1530 C C . MET A 1 197 ? 12.751 -22.331 41.141 1.00 84.62 197 MET A C 1
ATOM 1532 O O . MET A 1 197 ? 13.355 -23.055 41.930 1.00 84.62 197 MET A O 1
ATOM 1536 N N . ARG A 1 198 ? 12.940 -22.425 39.819 1.00 85.38 198 ARG A N 1
ATOM 1537 C CA . ARG A 1 198 ? 13.865 -23.392 39.208 1.00 85.38 198 ARG A CA 1
ATOM 1538 C C . ARG A 1 198 ? 15.316 -23.145 39.623 1.00 85.38 198 ARG A C 1
ATOM 1540 O O . ARG A 1 198 ? 16.057 -24.092 39.872 1.00 85.38 198 ARG A O 1
ATOM 1547 N N . ASN A 1 199 ? 15.731 -21.882 39.702 1.00 87.50 199 ASN A N 1
ATOM 1548 C CA . ASN A 1 199 ? 17.075 -21.522 40.152 1.00 87.50 199 ASN A CA 1
ATOM 1549 C C . ASN A 1 199 ? 17.279 -21.809 41.646 1.00 87.50 199 ASN A C 1
ATOM 1551 O O . ASN A 1 199 ? 18.371 -22.214 42.035 1.00 87.50 199 ASN A O 1
ATOM 1555 N N . GLN A 1 200 ? 16.247 -21.619 42.472 1.00 85.06 200 GLN A N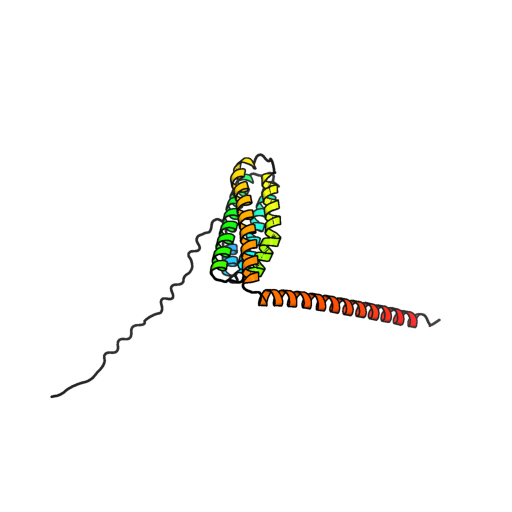 1
ATOM 1556 C CA . GLN A 1 200 ? 16.281 -21.968 43.890 1.00 85.06 200 GLN A CA 1
ATOM 1557 C C . GLN A 1 200 ? 16.372 -23.485 44.092 1.00 85.06 200 GLN A C 1
ATOM 1559 O O . GLN A 1 200 ? 17.218 -23.933 44.857 1.00 85.06 200 GLN A O 1
ATOM 1564 N N . HIS A 1 201 ? 15.583 -24.275 43.353 1.00 76.94 201 HIS A N 1
ATOM 1565 C CA . HIS A 1 201 ? 15.639 -25.741 43.413 1.00 76.94 201 HIS A CA 1
ATOM 1566 C C . HIS A 1 201 ? 17.029 -26.270 43.037 1.00 76.94 201 HIS A C 1
ATOM 1568 O O . HIS A 1 201 ? 17.610 -27.045 43.785 1.00 76.94 201 HIS A O 1
ATOM 1574 N N . ARG A 1 202 ? 17.622 -25.749 41.953 1.00 77.69 202 ARG A N 1
ATOM 1575 C CA . ARG A 1 202 ? 18.998 -26.090 41.546 1.00 77.69 202 ARG A CA 1
ATOM 1576 C C . ARG A 1 202 ? 20.057 -25.719 42.586 1.00 77.69 202 ARG A C 1
ATOM 1578 O O . ARG A 1 202 ? 21.066 -26.403 42.695 1.00 77.69 202 ARG A O 1
ATOM 1585 N N . LYS A 1 203 ? 19.874 -24.611 43.313 1.00 74.94 203 LYS A N 1
ATOM 1586 C CA . LYS A 1 203 ? 20.795 -24.224 44.393 1.00 74.94 203 LYS A CA 1
ATOM 1587 C C . LYS A 1 203 ? 20.677 -25.155 45.596 1.00 74.94 203 LYS A C 1
ATOM 1589 O O . LYS A 1 203 ? 21.708 -25.487 46.165 1.00 74.94 203 LYS A O 1
ATOM 1594 N N . ASN A 1 204 ? 19.458 -25.565 45.939 1.00 73.25 204 ASN A N 1
ATOM 1595 C CA . ASN A 1 204 ? 19.203 -26.465 47.059 1.00 73.25 204 ASN A CA 1
ATOM 1596 C C . ASN A 1 204 ? 19.667 -27.905 46.758 1.00 73.25 204 ASN A C 1
ATOM 1598 O O . ASN A 1 204 ? 20.283 -28.525 47.614 1.00 73.25 204 ASN A O 1
ATOM 1602 N N . GLU A 1 205 ? 19.471 -28.410 45.533 1.00 65.75 205 GLU A N 1
ATOM 1603 C CA . GLU A 1 205 ? 20.009 -29.721 45.118 1.00 65.75 205 GLU A CA 1
ATOM 1604 C C . GLU A 1 205 ? 21.546 -29.758 45.160 1.00 65.75 205 GLU A C 1
ATOM 1606 O O . GLU A 1 205 ? 22.128 -30.740 45.606 1.00 65.75 205 GLU A O 1
ATOM 1611 N N . ASN A 1 206 ? 22.223 -28.676 44.760 1.00 60.06 206 ASN A N 1
ATOM 1612 C CA . ASN A 1 206 ? 23.688 -28.617 44.788 1.00 60.06 206 ASN A CA 1
ATOM 1613 C C . ASN A 1 206 ? 24.277 -28.432 46.202 1.00 60.06 206 ASN A C 1
ATOM 1615 O O . ASN A 1 206 ? 25.456 -28.721 46.404 1.00 60.06 206 ASN A O 1
ATOM 1619 N N . SER A 1 207 ? 23.507 -27.920 47.171 1.00 58.97 207 SER A N 1
ATOM 1620 C CA . SER A 1 207 ? 23.980 -27.761 48.555 1.00 58.97 207 SER A CA 1
ATOM 1621 C C . SER A 1 207 ? 23.920 -29.055 49.366 1.00 58.97 207 SER A C 1
ATOM 1623 O O . SER A 1 207 ? 24.734 -29.220 50.272 1.00 58.97 207 SER A O 1
ATOM 1625 N N . ASP A 1 208 ? 23.020 -29.976 49.018 1.00 56.66 208 ASP A N 1
ATOM 1626 C CA . ASP A 1 208 ? 22.870 -31.256 49.722 1.00 56.66 208 ASP A CA 1
ATOM 1627 C C . ASP A 1 208 ? 23.940 -32.293 49.311 1.00 56.66 208 ASP A C 1
ATOM 1629 O O . ASP A 1 208 ? 24.229 -33.209 50.076 1.00 56.66 208 ASP A O 1
ATOM 1633 N N . ASP A 1 209 ? 24.611 -32.106 48.166 1.00 54.38 209 ASP A N 1
ATOM 1634 C CA . ASP A 1 209 ? 25.710 -32.971 47.683 1.00 54.38 209 ASP A CA 1
ATOM 1635 C C . ASP A 1 209 ? 27.107 -32.546 48.199 1.00 54.38 209 ASP A C 1
ATOM 1637 O O . ASP A 1 209 ? 28.101 -33.239 48.015 1.00 54.38 209 ASP A O 1
ATOM 1641 N N . SER A 1 210 ? 27.211 -31.402 48.890 1.00 54.31 210 SER A N 1
ATOM 1642 C CA . SER A 1 210 ? 28.495 -30.871 49.398 1.00 54.31 210 SER A CA 1
ATOM 1643 C C . SER A 1 210 ? 28.738 -31.135 50.894 1.00 54.31 210 SER A C 1
ATOM 1645 O O . SER A 1 210 ? 29.718 -30.645 51.454 1.00 54.31 210 SER A O 1
ATOM 1647 N N . GLY A 1 211 ? 27.847 -31.879 51.561 1.00 51.31 211 GLY A N 1
ATOM 1648 C CA . GLY A 1 211 ? 27.901 -32.152 53.005 1.00 51.31 211 GLY A CA 1
ATOM 1649 C C . GLY A 1 211 ? 28.533 -33.490 53.407 1.00 51.31 211 GLY A C 1
ATOM 1650 O O . GLY A 1 211 ? 28.543 -33.811 54.593 1.00 51.31 211 GLY A O 1
ATOM 1651 N N . GLY A 1 212 ? 29.025 -34.284 52.452 1.00 53.59 212 GLY A N 1
ATOM 1652 C CA . GLY A 1 212 ? 29.615 -35.599 52.709 1.00 53.59 212 GLY A CA 1
ATOM 1653 C C . GLY A 1 212 ? 31.122 -35.622 52.480 1.00 53.59 212 GLY A C 1
ATOM 1654 O O . GLY A 1 212 ? 31.558 -36.006 51.399 1.00 53.59 212 GLY A O 1
ATOM 1655 N N . ASN A 1 213 ? 31.908 -35.242 53.490 1.00 46.00 213 ASN A N 1
ATOM 1656 C CA . ASN A 1 213 ? 33.290 -35.705 53.647 1.00 46.00 213 ASN A CA 1
ATOM 1657 C C . ASN A 1 213 ? 33.698 -35.724 55.122 1.00 46.00 213 ASN A C 1
ATOM 1659 O O . ASN A 1 213 ? 33.506 -34.684 55.791 1.00 46.00 213 ASN A O 1
#